Protein AF-A0A286YCM4-F1 (afdb_monomer_lite)

InterPro domains:
  IPR001680 WD40 repeat [SM00320] (33-72)
  IPR001680 WD40 repeat [SM00320] (88-125)
  IPR001680 WD40 repeat [SM00320] (142-181)
  IPR015943 WD40/YVTN repeat-like-containin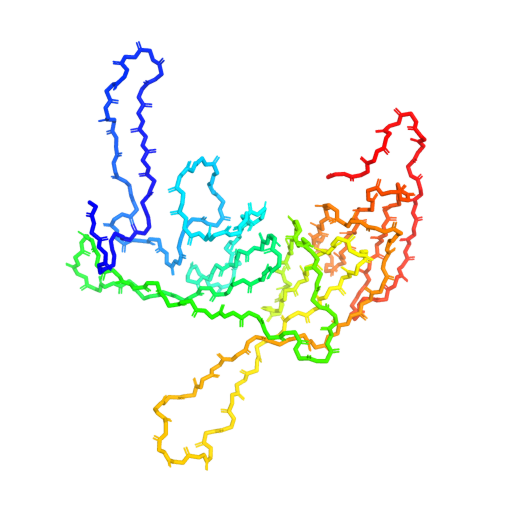g domain superfamily [G3DSA:2.130.10.10] (1-42)
  IPR015943 WD40/YVTN repeat-like-containing domain superfamily [G3DSA:2.130.10.10] (43-200)
  IPR036322 WD40-repeat-containing domain superfamily [SSF50978] (9-180)
  IPR050630 WD repeat Echinoderm Microtubule-associated Protein-like [PTHR13720] (6-197)
  IPR055439 EML-like, first beta-propeller domain [PF23409] (42-200)

Radius of gyration: 19.02 Å; chains: 1; bounding box: 51×30×56 Å

Structure (mmCIF, N/CA/C/O backbone):
data_AF-A0A286YCM4-F1
#
_entry.id   AF-A0A286YCM4-F1
#
loop_
_atom_site.group_PDB
_atom_site.id
_atom_site.type_symbol
_atom_site.label_atom_id
_atom_site.label_alt_id
_atom_site.label_comp_id
_atom_site.label_asym_id
_atom_site.label_entity_id
_atom_site.label_seq_id
_atom_site.pdbx_PDB_ins_code
_atom_site.Cartn_x
_atom_site.Cartn_y
_atom_site.Cartn_z
_atom_site.occupancy
_atom_site.B_iso_or_equiv
_atom_site.auth_seq_id
_atom_site.auth_comp_id
_atom_site.auth_asym_id
_atom_site.auth_atom_id
_atom_site.pdbx_PDB_model_num
ATOM 1 N N . LYS A 1 1 ? 24.775 2.750 -16.026 1.00 36.88 1 LYS A N 1
ATOM 2 C CA . LYS A 1 1 ? 23.395 3.300 -16.183 1.00 36.88 1 LYS A CA 1
ATOM 3 C C . LYS A 1 1 ? 22.840 3.176 -17.611 1.00 36.88 1 LYS A C 1
ATOM 5 O O . LYS A 1 1 ? 23.069 4.066 -18.414 1.00 36.88 1 LYS A O 1
ATOM 10 N N . ASP A 1 2 ? 22.093 2.102 -17.893 1.00 50.09 2 ASP A N 1
ATOM 11 C CA . ASP A 1 2 ? 21.376 1.824 -19.153 1.00 50.09 2 ASP A CA 1
ATOM 12 C C . ASP A 1 2 ? 19.886 1.419 -18.953 1.00 50.09 2 ASP A C 1
ATOM 14 O O . ASP A 1 2 ? 19.472 1.023 -17.861 1.00 50.09 2 ASP A O 1
ATOM 18 N N . GLY A 1 3 ? 19.086 1.561 -20.018 1.00 42.75 3 GLY A N 1
ATOM 19 C CA . GLY A 1 3 ? 17.626 1.456 -20.096 1.00 42.75 3 GLY A CA 1
ATOM 20 C C . GLY A 1 3 ? 17.047 0.192 -20.758 1.00 42.75 3 GLY A C 1
ATOM 21 O O . GLY A 1 3 ? 15.825 0.083 -20.830 1.00 42.75 3 GLY A O 1
ATOM 22 N N . LYS A 1 4 ? 17.861 -0.792 -21.174 1.00 54.00 4 LYS A N 1
ATOM 23 C CA . LYS A 1 4 ? 17.412 -2.191 -21.361 1.00 54.00 4 LYS A CA 1
ATOM 24 C C . LYS A 1 4 ? 17.680 -3.000 -20.072 1.00 54.00 4 LYS A C 1
ATOM 26 O O . LYS A 1 4 ? 18.537 -3.878 -20.080 1.00 54.00 4 LYS A O 1
ATOM 31 N N . PRO A 1 5 ? 17.078 -2.619 -18.932 1.00 54.91 5 PRO A N 1
ATOM 32 C CA . PRO A 1 5 ? 17.802 -1.777 -17.991 1.00 54.91 5 PRO A CA 1
ATOM 33 C C . PRO A 1 5 ? 18.924 -2.447 -17.207 1.00 54.91 5 PRO A C 1
ATOM 35 O O . PRO A 1 5 ? 18.906 -3.658 -16.968 1.00 54.91 5 PRO A O 1
ATOM 38 N N . LEU A 1 6 ? 19.776 -1.567 -16.660 1.00 36.19 6 LEU A N 1
ATOM 39 C CA . LEU A 1 6 ? 20.228 -1.598 -15.267 1.00 36.19 6 LEU A CA 1
ATOM 40 C C . LEU A 1 6 ? 19.344 -2.530 -14.450 1.00 36.19 6 LEU A C 1
ATOM 42 O O . LEU A 1 6 ? 18.231 -2.128 -14.097 1.00 36.19 6 LEU A O 1
ATOM 46 N N . GLN A 1 7 ? 19.794 -3.751 -14.158 1.00 52.19 7 GLN A N 1
ATOM 47 C CA . GLN A 1 7 ? 19.044 -4.542 -13.194 1.00 52.19 7 GLN A CA 1
ATOM 48 C C . GLN A 1 7 ? 19.023 -3.733 -11.902 1.00 52.19 7 GLN A C 1
ATOM 50 O O . GLN A 1 7 ? 20.111 -3.312 -11.513 1.00 52.19 7 GLN A O 1
ATOM 55 N N . PRO A 1 8 ? 17.831 -3.353 -11.384 1.00 43.69 8 PRO A N 1
ATOM 56 C CA . PRO A 1 8 ? 17.642 -2.141 -10.608 1.00 43.69 8 PRO A CA 1
ATOM 57 C C . PRO A 1 8 ? 18.777 -1.895 -9.635 1.00 43.69 8 PRO A C 1
ATOM 59 O O . PRO A 1 8 ? 19.203 -2.798 -8.932 1.00 43.69 8 PRO A O 1
ATOM 62 N N . VAL A 1 9 ? 19.337 -0.693 -9.663 1.00 51.62 9 VAL A N 1
ATOM 63 C CA . VAL A 1 9 ? 20.642 -0.475 -9.046 1.00 51.62 9 VAL A CA 1
ATOM 64 C C . VAL A 1 9 ? 20.531 0.356 -7.782 1.00 51.62 9 VAL A C 1
ATOM 66 O O . VAL A 1 9 ? 19.923 1.426 -7.784 1.00 51.62 9 VAL A O 1
ATOM 69 N N . VAL A 1 10 ? 21.153 -0.115 -6.700 1.00 51.00 10 VAL A N 1
ATOM 70 C CA . VAL A 1 10 ? 21.455 0.759 -5.559 1.00 51.00 10 VAL A CA 1
ATOM 71 C C . VAL A 1 10 ? 22.749 1.498 -5.873 1.00 51.00 10 VAL A C 1
ATOM 73 O O . VAL A 1 10 ? 23.684 0.923 -6.431 1.00 51.00 10 VAL A O 1
ATOM 76 N N . HIS A 1 11 ? 22.812 2.772 -5.512 1.00 54.31 11 HIS A N 1
ATOM 77 C CA . HIS A 1 11 ? 24.037 3.559 -5.561 1.00 54.31 11 HIS A CA 1
ATOM 78 C C . HIS A 1 11 ? 24.401 4.012 -4.158 1.00 54.31 11 HIS A C 1
ATOM 80 O O . HIS A 1 11 ? 23.515 4.379 -3.390 1.00 54.31 11 HIS A O 1
ATOM 86 N N . ILE A 1 12 ? 25.694 3.977 -3.844 1.00 50.47 12 ILE A N 1
ATOM 87 C CA . ILE A 1 12 ? 26.237 4.354 -2.536 1.00 50.47 12 ILE A CA 1
ATOM 88 C C . ILE A 1 12 ? 27.403 5.324 -2.762 1.00 50.47 12 ILE A C 1
ATOM 90 O O . ILE A 1 12 ? 28.108 5.238 -3.774 1.00 50.47 12 ILE A O 1
ATOM 94 N N . TRP A 1 13 ? 27.577 6.267 -1.842 1.00 41.69 13 TRP A N 1
ATOM 95 C CA . TRP A 1 13 ? 28.608 7.304 -1.832 1.00 41.69 13 TRP A CA 1
ATOM 96 C C . TRP A 1 13 ? 28.958 7.664 -0.381 1.00 41.69 13 TRP A C 1
ATOM 98 O O . TRP A 1 13 ? 28.151 7.433 0.519 1.00 41.69 13 TRP A O 1
ATOM 108 N N . ASP A 1 14 ? 30.167 8.173 -0.157 1.00 51.81 14 ASP A N 1
ATOM 109 C CA . ASP A 1 14 ? 30.725 8.393 1.183 1.00 51.81 14 ASP A CA 1
ATOM 110 C C . ASP A 1 14 ? 30.275 9.729 1.805 1.00 51.81 14 ASP A C 1
ATOM 112 O O . ASP A 1 14 ? 30.232 10.754 1.116 1.00 51.81 14 ASP A O 1
ATOM 116 N N . SER A 1 15 ? 29.943 9.725 3.101 1.00 47.41 15 SER A N 1
ATOM 117 C CA . SER A 1 15 ? 29.385 10.892 3.802 1.00 47.41 15 SER A CA 1
ATOM 118 C C . SER A 1 15 ? 30.413 11.898 4.329 1.00 47.41 15 SER A C 1
ATOM 120 O O . SER A 1 15 ? 30.012 13.013 4.653 1.00 47.41 15 SER A O 1
ATOM 122 N N . GLU A 1 16 ? 31.702 11.551 4.402 1.00 52.56 16 GLU A N 1
ATOM 123 C CA . GLU A 1 16 ? 32.776 12.479 4.800 1.00 52.56 16 GLU A CA 1
ATOM 124 C C . GLU A 1 16 ? 33.604 12.984 3.594 1.00 52.56 16 GLU A C 1
ATOM 126 O O . GLU A 1 16 ? 34.298 13.992 3.720 1.00 52.56 16 GLU A O 1
ATOM 131 N N . THR A 1 17 ? 33.520 12.346 2.411 1.00 75.69 17 THR A N 1
ATOM 132 C CA . THR A 1 17 ? 34.468 12.579 1.289 1.00 75.69 17 THR A CA 1
ATOM 133 C C . THR A 1 17 ? 33.883 12.818 -0.121 1.00 75.69 17 THR A C 1
ATOM 135 O O . THR A 1 17 ? 34.648 13.127 -1.035 1.00 75.69 17 THR A O 1
ATOM 138 N N . LEU A 1 18 ? 32.562 12.718 -0.343 1.00 51.38 18 LEU A N 1
ATOM 139 C CA . LEU A 1 18 ? 31.858 12.959 -1.634 1.00 51.38 18 LEU A CA 1
ATOM 140 C C . LEU A 1 18 ? 32.181 12.033 -2.834 1.00 51.38 18 LEU A C 1
ATOM 142 O O . LEU A 1 18 ? 31.645 12.243 -3.927 1.00 51.38 18 LEU A O 1
ATOM 146 N N . LEU A 1 19 ? 33.001 10.992 -2.686 1.00 73.06 19 LEU A N 1
ATOM 147 C CA . LEU A 1 19 ? 33.320 10.097 -3.808 1.00 73.06 19 LEU A CA 1
ATOM 148 C C . LEU A 1 19 ? 32.212 9.057 -4.077 1.00 73.06 19 LEU A C 1
ATOM 150 O O . LEU A 1 19 ? 31.584 8.513 -3.164 1.00 73.06 19 LEU A O 1
ATOM 154 N N . LYS A 1 20 ? 31.979 8.749 -5.365 1.00 49.84 20 LYS A N 1
ATOM 155 C CA . LYS A 1 20 ? 31.027 7.710 -5.804 1.00 49.84 20 LYS A CA 1
ATOM 156 C C . LYS A 1 20 ? 31.566 6.325 -5.429 1.00 49.84 20 LYS A C 1
ATOM 158 O O . LYS A 1 20 ? 32.401 5.790 -6.154 1.00 49.84 20 LYS A O 1
ATOM 163 N N . LEU A 1 21 ? 31.043 5.731 -4.356 1.00 42.47 21 LEU A N 1
ATOM 164 C CA . LEU A 1 21 ? 31.480 4.418 -3.872 1.00 42.47 21 LEU A CA 1
ATOM 165 C C . LEU A 1 21 ? 30.975 3.257 -4.749 1.00 42.47 21 LEU A C 1
ATOM 167 O O . LEU A 1 21 ? 31.751 2.343 -5.017 1.00 42.47 21 LEU A O 1
ATOM 171 N N . GLN A 1 22 ? 29.705 3.247 -5.200 1.00 45.41 22 GLN A N 1
ATOM 172 C CA . GLN A 1 22 ? 29.147 2.032 -5.832 1.00 45.41 22 GLN A CA 1
ATOM 173 C C . GLN A 1 22 ? 27.968 2.191 -6.826 1.00 45.41 22 GLN A C 1
ATOM 175 O O . GLN A 1 22 ? 27.188 3.147 -6.797 1.00 45.41 22 GLN A O 1
ATOM 180 N N . GLU A 1 23 ? 27.834 1.188 -7.704 1.00 47.03 23 GLU A N 1
ATOM 181 C CA . GLU A 1 23 ? 26.667 0.815 -8.531 1.00 47.03 23 GLU A CA 1
ATOM 182 C C . GLU A 1 23 ? 26.424 -0.689 -8.261 1.00 47.03 23 GLU A C 1
ATOM 184 O O . GLU A 1 23 ? 27.343 -1.493 -8.396 1.00 47.03 23 GLU A O 1
ATOM 189 N N . ILE A 1 24 ? 25.238 -1.054 -7.765 1.00 52.88 24 ILE A N 1
ATOM 190 C CA . ILE A 1 24 ? 24.882 -2.380 -7.196 1.00 52.88 24 ILE A CA 1
ATOM 191 C C . ILE A 1 24 ? 23.731 -2.971 -8.015 1.00 52.88 24 ILE A C 1
ATOM 193 O O . ILE A 1 24 ? 23.113 -2.234 -8.756 1.00 52.88 24 ILE A O 1
ATOM 197 N N . GLY A 1 25 ? 23.374 -4.252 -7.897 1.00 57.59 25 GLY A N 1
ATOM 198 C CA . GLY A 1 25 ? 22.074 -4.758 -8.384 1.00 57.59 25 GLY A CA 1
ATOM 199 C C . GLY A 1 25 ? 22.000 -5.050 -9.884 1.00 57.59 25 GLY A C 1
ATOM 200 O O . GLY A 1 25 ? 21.084 -5.766 -10.294 1.00 57.59 25 GLY A O 1
ATOM 201 N N . LEU A 1 26 ? 23.023 -4.614 -10.638 1.00 47.31 26 LEU A N 1
ATOM 202 C CA . LEU A 1 26 ? 23.344 -4.850 -12.055 1.00 47.31 26 LEU A CA 1
ATOM 203 C C . LEU A 1 26 ? 23.557 -6.346 -12.397 1.00 47.31 26 LEU A C 1
ATOM 205 O O . LEU A 1 26 ? 24.587 -6.763 -12.901 1.00 47.31 26 LEU A O 1
ATOM 209 N N . GLY A 1 27 ? 22.566 -7.164 -12.084 1.00 53.72 27 GLY A N 1
ATOM 210 C CA . GLY A 1 27 ? 22.362 -8.554 -12.487 1.00 53.72 27 GLY A CA 1
ATOM 211 C C . GLY A 1 27 ? 20.919 -8.993 -12.202 1.00 53.72 27 GLY A C 1
ATOM 212 O O . GLY A 1 27 ? 20.332 -9.776 -12.945 1.00 53.72 27 GLY A O 1
ATOM 213 N N . ALA A 1 28 ? 20.331 -8.422 -11.147 1.00 49.22 28 ALA A N 1
ATOM 214 C CA . ALA A 1 28 ? 19.798 -9.2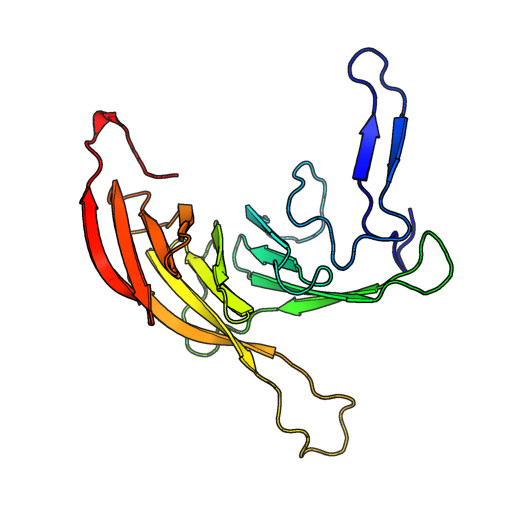44 -10.077 1.00 49.22 28 ALA A CA 1
ATOM 215 C C . ALA A 1 28 ? 18.485 -8.754 -9.455 1.00 49.22 28 ALA A C 1
ATOM 217 O O . ALA A 1 28 ? 17.802 -9.557 -8.834 1.00 49.22 28 ALA A O 1
ATOM 218 N N . PHE A 1 29 ? 18.122 -7.471 -9.547 1.00 50.66 29 PHE A N 1
ATOM 219 C CA . PHE A 1 29 ? 16.885 -7.019 -8.902 1.00 50.66 29 PHE A CA 1
ATOM 220 C C . PHE A 1 29 ? 15.697 -7.165 -9.819 1.00 50.66 29 PHE A C 1
ATOM 222 O O . PHE A 1 29 ? 15.619 -6.563 -10.884 1.00 50.66 29 PHE A O 1
ATOM 229 N N . GLU A 1 30 ? 14.749 -7.981 -9.389 1.00 49.25 30 GLU A N 1
ATOM 230 C CA . GLU A 1 30 ? 13.853 -8.591 -10.348 1.00 49.25 30 GLU A CA 1
ATOM 231 C C . GLU A 1 30 ? 12.569 -7.810 -10.625 1.00 49.25 30 GLU A C 1
ATOM 233 O O . GLU A 1 30 ? 11.703 -8.369 -11.274 1.00 49.25 30 GLU A O 1
ATOM 238 N N . ARG A 1 31 ? 12.432 -6.552 -10.161 1.00 44.06 31 ARG A N 1
ATOM 239 C CA . ARG A 1 31 ? 11.359 -5.573 -10.521 1.00 44.06 31 ARG A CA 1
ATOM 240 C C . ARG A 1 31 ? 11.561 -4.141 -9.980 1.00 44.06 31 ARG A C 1
ATOM 242 O O . ARG A 1 31 ? 10.686 -3.296 -10.150 1.00 44.06 31 ARG A O 1
ATOM 249 N N . GLY A 1 32 ? 12.701 -3.855 -9.351 1.00 39.84 32 GLY A N 1
ATOM 250 C CA . GLY A 1 32 ? 13.044 -2.619 -8.621 1.00 39.84 32 GLY A CA 1
ATOM 251 C C . GLY A 1 32 ? 13.715 -2.990 -7.291 1.00 39.84 32 GLY A C 1
ATOM 252 O O . GLY A 1 32 ? 14.065 -4.153 -7.116 1.00 39.84 32 GLY A O 1
ATOM 253 N N . VAL A 1 33 ? 13.847 -2.061 -6.336 1.00 43.41 33 VAL A N 1
ATOM 254 C CA . VAL A 1 33 ? 14.046 -2.433 -4.920 1.00 43.41 33 VAL A CA 1
ATOM 255 C C . VAL A 1 33 ? 12.784 -2.085 -4.156 1.00 43.41 33 VAL A C 1
ATOM 257 O O . VAL A 1 33 ? 12.389 -0.923 -4.112 1.00 43.41 33 VAL A O 1
ATOM 260 N N . GLY A 1 34 ? 12.156 -3.103 -3.570 1.00 41.53 34 GLY A N 1
ATOM 261 C CA . GLY A 1 34 ? 10.876 -3.015 -2.875 1.00 41.53 34 GLY A CA 1
ATOM 262 C C . GLY A 1 34 ? 10.841 -2.017 -1.724 1.00 41.53 34 GLY A C 1
ATOM 263 O O . GLY A 1 34 ? 9.763 -1.579 -1.376 1.00 41.53 34 GLY A O 1
ATOM 264 N N . ALA A 1 35 ? 11.974 -1.599 -1.167 1.00 38.66 35 ALA A N 1
ATOM 265 C CA . ALA A 1 35 ? 12.049 -0.347 -0.424 1.00 38.66 35 ALA A CA 1
ATOM 266 C C . ALA A 1 35 ? 13.462 0.239 -0.504 1.00 38.66 35 ALA A C 1
ATOM 268 O O . ALA A 1 35 ? 14.396 -0.294 0.085 1.00 38.66 35 ALA A O 1
ATOM 269 N N . LEU A 1 36 ? 13.590 1.355 -1.221 1.00 46.22 36 LEU A N 1
ATOM 270 C CA . LEU A 1 36 ? 14.650 2.359 -1.093 1.00 46.22 36 LEU A CA 1
ATOM 271 C C . LEU A 1 36 ? 14.011 3.715 -1.396 1.00 46.22 36 LEU A C 1
ATOM 273 O O . LEU A 1 36 ? 13.209 3.804 -2.326 1.00 46.22 36 LEU A O 1
ATOM 277 N N . ALA A 1 37 ? 14.359 4.766 -0.653 1.00 39.78 37 ALA A N 1
ATOM 278 C CA . ALA A 1 37 ? 13.722 6.071 -0.822 1.00 39.78 37 ALA A CA 1
ATOM 279 C C . ALA A 1 37 ? 14.700 7.249 -0.684 1.00 39.78 37 ALA A C 1
ATOM 281 O O . ALA A 1 37 ? 14.820 7.826 0.387 1.00 39.78 37 ALA A O 1
ATOM 282 N N . PHE A 1 38 ? 15.318 7.636 -1.806 1.00 44.72 38 PHE A N 1
ATOM 283 C CA . PHE A 1 38 ? 15.850 8.978 -2.117 1.00 44.72 38 PHE A CA 1
ATOM 284 C C . PHE A 1 38 ? 15.714 9.165 -3.656 1.00 44.72 38 PHE A C 1
ATOM 286 O O . PHE A 1 38 ? 15.819 8.168 -4.372 1.00 44.72 38 PHE A O 1
ATOM 293 N N . SER A 1 39 ? 15.408 10.357 -4.208 1.00 40.59 39 SER A N 1
ATOM 294 C CA . SER A 1 39 ? 14.819 10.432 -5.577 1.00 40.59 39 SER A CA 1
ATOM 295 C C . SER A 1 39 ? 15.123 11.656 -6.459 1.00 40.59 39 SER A C 1
ATOM 297 O O . SER A 1 39 ? 15.214 12.768 -5.946 1.00 40.59 39 SER A O 1
ATOM 299 N N . ALA A 1 40 ? 15.035 11.465 -7.789 1.00 39.50 40 ALA A N 1
ATOM 300 C CA . ALA A 1 40 ? 14.559 12.473 -8.754 1.00 39.50 40 ALA A CA 1
ATOM 301 C C . ALA A 1 40 ? 13.892 11.830 -10.011 1.00 39.50 40 ALA A C 1
ATOM 303 O O . ALA A 1 40 ? 14.581 11.248 -10.841 1.00 39.50 40 ALA A O 1
ATOM 304 N N . ALA A 1 41 ? 12.560 11.979 -10.137 1.00 42.44 41 ALA A N 1
ATOM 305 C CA . ALA A 1 41 ? 11.668 11.710 -11.296 1.00 42.44 41 ALA A CA 1
ATOM 306 C C . ALA A 1 41 ? 11.540 10.277 -11.903 1.00 42.44 41 ALA A C 1
ATOM 308 O O . ALA A 1 41 ? 12.387 9.815 -12.661 1.00 42.44 41 ALA A O 1
ATOM 309 N N . SER A 1 42 ? 10.378 9.628 -11.697 1.00 50.19 42 SER A N 1
ATOM 310 C CA . SER A 1 42 ? 9.926 8.430 -12.457 1.00 50.19 42 SER A CA 1
ATOM 311 C C . SER A 1 42 ? 8.402 8.338 -12.695 1.00 50.19 42 SER A C 1
ATOM 313 O O . SER A 1 42 ? 7.944 7.584 -13.555 1.00 50.19 42 SER A O 1
ATOM 315 N N . THR A 1 43 ? 7.609 9.146 -11.990 1.00 52.91 43 THR A N 1
ATOM 316 C CA . THR A 1 43 ? 6.178 9.394 -12.216 1.00 52.91 43 THR A CA 1
ATOM 317 C C . THR A 1 43 ? 5.913 10.893 -12.043 1.00 52.91 43 THR A C 1
ATOM 319 O O . THR A 1 43 ? 6.505 11.516 -11.166 1.00 52.91 43 THR A O 1
ATOM 322 N N . ASN A 1 44 ? 4.998 11.484 -12.826 1.00 61.94 44 ASN A N 1
ATOM 323 C CA . ASN A 1 44 ? 4.570 12.887 -12.623 1.00 61.94 44 ASN A CA 1
ATOM 324 C C . ASN A 1 44 ? 3.812 13.094 -11.291 1.00 61.94 44 ASN A C 1
ATOM 326 O O . ASN A 1 44 ? 3.584 14.222 -10.861 1.00 61.94 44 ASN A O 1
ATOM 330 N N . ASP A 1 45 ? 3.401 11.995 -10.658 1.00 75.12 45 ASP A N 1
ATOM 331 C CA . ASP A 1 45 ? 2.670 11.932 -9.401 1.00 75.12 45 ASP A CA 1
ATOM 332 C C . ASP A 1 45 ? 3.536 11.275 -8.316 1.00 75.12 45 ASP A C 1
ATOM 334 O O . ASP A 1 45 ? 4.226 10.293 -8.586 1.00 75.12 45 ASP A O 1
ATOM 338 N N . SER A 1 46 ? 3.486 11.789 -7.084 1.00 82.44 46 SER A N 1
ATOM 339 C CA . SER A 1 46 ? 4.290 11.303 -5.954 1.00 82.44 46 SER A CA 1
ATOM 340 C C . SER A 1 46 ? 4.064 9.815 -5.662 1.00 82.44 46 SER A C 1
ATOM 342 O O . SER A 1 46 ? 2.917 9.390 -5.507 1.00 82.44 46 SER A O 1
ATOM 344 N N . VAL A 1 47 ? 5.146 9.047 -5.523 1.00 85.94 47 VAL A N 1
ATOM 345 C CA . VAL A 1 47 ? 5.136 7.695 -4.934 1.00 85.94 47 VAL A CA 1
ATOM 346 C C . VAL A 1 47 ? 5.228 7.833 -3.412 1.00 85.94 47 VAL A C 1
ATOM 348 O O . VAL A 1 47 ? 5.975 8.680 -2.926 1.00 85.94 47 VAL A O 1
ATOM 351 N N . LEU A 1 48 ? 4.447 7.042 -2.676 1.00 88.94 48 LEU A N 1
ATOM 352 C CA . LEU A 1 48 ? 4.362 7.080 -1.209 1.00 88.94 48 LEU A CA 1
ATOM 353 C C . LEU A 1 48 ? 4.756 5.744 -0.568 1.00 88.94 48 LEU A C 1
ATOM 355 O O . LEU A 1 48 ? 5.397 5.747 0.476 1.00 88.94 48 LEU A O 1
ATOM 359 N N . ALA A 1 49 ? 4.444 4.624 -1.223 1.00 89.69 49 ALA A N 1
ATOM 360 C CA . ALA A 1 49 ? 4.911 3.303 -0.824 1.00 89.69 49 ALA A CA 1
ATOM 361 C C . ALA A 1 49 ? 5.420 2.502 -2.023 1.00 89.69 49 ALA A C 1
ATOM 363 O O . ALA A 1 49 ? 4.993 2.677 -3.169 1.00 89.69 49 ALA A O 1
ATOM 364 N N . VAL A 1 50 ? 6.328 1.583 -1.726 1.00 88.88 50 VAL A N 1
ATOM 365 C CA . VAL A 1 50 ? 6.888 0.584 -2.631 1.00 88.88 50 VAL A CA 1
ATOM 366 C C . VAL A 1 50 ? 7.052 -0.716 -1.832 1.00 88.88 50 VAL A C 1
ATOM 368 O O . VAL A 1 50 ? 7.092 -0.675 -0.602 1.00 88.88 50 VAL A O 1
ATOM 371 N N . GLY A 1 51 ? 7.066 -1.871 -2.501 1.00 86.25 51 GLY A N 1
ATOM 372 C CA . GLY A 1 51 ? 7.155 -3.173 -1.833 1.00 86.25 51 GLY A CA 1
ATOM 373 C C . GLY A 1 51 ? 7.444 -4.309 -2.807 1.00 86.25 51 GLY A C 1
ATOM 374 O O . GLY A 1 51 ? 6.911 -4.302 -3.917 1.00 86.25 51 GLY A O 1
ATOM 375 N N . PHE A 1 52 ? 8.255 -5.287 -2.386 1.00 85.06 52 PHE A N 1
ATOM 376 C CA . PHE A 1 52 ? 8.434 -6.562 -3.094 1.00 85.06 52 PHE A CA 1
ATOM 377 C C . PHE A 1 52 ? 7.354 -7.573 -2.679 1.00 85.06 52 PHE A C 1
ATOM 379 O O . PHE A 1 52 ? 7.054 -7.646 -1.487 1.00 85.06 52 PHE A O 1
ATOM 386 N N . SER A 1 53 ? 6.835 -8.414 -3.587 1.00 84.81 53 SER A N 1
ATOM 387 C CA . SER A 1 53 ? 6.041 -9.566 -3.121 1.00 84.81 53 SER A CA 1
ATOM 388 C C . SER A 1 53 ? 6.951 -10.566 -2.413 1.00 84.81 53 SER A C 1
ATOM 390 O O . SER A 1 53 ? 8.011 -10.899 -2.940 1.00 84.81 53 SER A O 1
ATOM 392 N N . PRO A 1 54 ? 6.520 -11.140 -1.280 1.00 81.62 54 PRO A N 1
ATOM 393 C CA . PRO A 1 54 ? 7.246 -12.229 -0.632 1.00 81.62 54 PRO A CA 1
ATOM 394 C C . PRO A 1 54 ? 7.210 -13.552 -1.423 1.00 81.62 54 PRO A C 1
ATOM 396 O O . PRO A 1 54 ? 7.873 -14.505 -1.026 1.00 81.62 54 PRO A O 1
ATOM 399 N N . ARG A 1 55 ? 6.418 -13.646 -2.504 1.00 79.81 55 ARG A N 1
ATOM 400 C CA . ARG A 1 55 ? 6.187 -14.880 -3.287 1.00 79.81 55 ARG A CA 1
ATOM 401 C C . ARG A 1 55 ? 6.943 -14.950 -4.616 1.00 79.81 55 ARG A C 1
ATOM 403 O O . ARG A 1 55 ? 7.036 -16.021 -5.202 1.00 79.81 55 ARG A O 1
ATOM 410 N N . ASP A 1 56 ? 7.404 -13.813 -5.116 1.00 77.19 56 ASP A N 1
ATOM 411 C CA . ASP A 1 56 ? 7.999 -13.648 -6.442 1.00 77.19 56 ASP A CA 1
ATOM 412 C C . ASP A 1 56 ? 8.941 -12.443 -6.286 1.00 77.19 56 ASP A C 1
ATOM 414 O O . ASP A 1 56 ? 8.473 -11.338 -6.009 1.00 77.19 56 ASP A O 1
ATOM 418 N N . SER A 1 57 ? 10.261 -12.667 -6.324 1.00 75.75 57 SER A N 1
ATOM 419 C CA . SER A 1 57 ? 11.301 -11.623 -6.193 1.00 75.75 57 SER A CA 1
ATOM 420 C C . SER A 1 57 ? 11.252 -10.663 -7.371 1.00 75.75 57 SER A C 1
ATOM 422 O O . SER A 1 57 ? 11.380 -9.441 -7.221 1.00 75.75 57 SER A O 1
ATOM 424 N N . SER A 1 58 ? 10.892 -11.210 -8.528 1.00 73.06 58 SER A N 1
ATOM 425 C CA . SER A 1 58 ? 10.099 -10.477 -9.484 1.00 73.06 58 SER A CA 1
ATOM 426 C C . SER A 1 58 ? 8.701 -10.250 -8.881 1.00 73.06 58 SER A C 1
ATOM 428 O O . SER A 1 58 ? 7.717 -10.799 -9.303 1.00 73.06 58 SER A O 1
ATOM 430 N N . CYS A 1 59 ? 8.489 -9.340 -7.939 1.00 82.75 59 CYS A N 1
ATOM 431 C CA . CYS A 1 59 ? 7.187 -8.653 -7.863 1.00 82.75 59 CYS A CA 1
ATOM 432 C C . CYS A 1 59 ? 7.387 -7.325 -7.187 1.00 82.75 59 CYS A C 1
ATOM 434 O O . CYS A 1 59 ? 7.881 -7.325 -6.073 1.00 82.75 59 CYS A O 1
ATOM 436 N N . ILE A 1 60 ? 7.008 -6.212 -7.817 1.00 85.81 60 ILE A N 1
ATOM 437 C CA . ILE A 1 60 ? 6.962 -4.929 -7.120 1.00 85.81 60 ILE A CA 1
ATOM 438 C C . ILE A 1 60 ? 5.642 -4.249 -7.362 1.00 85.81 60 ILE A C 1
ATOM 440 O O . ILE A 1 60 ? 5.119 -4.226 -8.480 1.00 85.81 60 ILE A O 1
ATOM 444 N N . VAL A 1 61 ? 5.161 -3.640 -6.289 1.00 90.75 61 VAL A N 1
ATOM 445 C CA . VAL A 1 61 ? 4.081 -2.675 -6.319 1.00 90.75 61 VAL A CA 1
ATOM 446 C C . VAL A 1 61 ? 4.581 -1.329 -5.825 1.00 90.75 61 VAL A C 1
ATOM 448 O O . VAL A 1 61 ? 5.451 -1.248 -4.962 1.00 90.75 61 VAL A O 1
ATOM 451 N N . THR A 1 62 ? 4.053 -0.267 -6.423 1.00 90.88 62 THR A N 1
ATOM 452 C CA . THR A 1 62 ? 4.229 1.116 -5.969 1.00 90.88 62 THR A CA 1
ATOM 453 C C . THR A 1 62 ? 2.860 1.769 -5.873 1.00 90.88 62 THR A C 1
ATOM 455 O O . THR A 1 62 ? 2.083 1.676 -6.832 1.00 90.88 62 THR A O 1
ATOM 458 N N . SER A 1 63 ? 2.582 2.467 -4.780 1.00 95.31 63 SER A N 1
ATOM 459 C CA . SER A 1 63 ? 1.366 3.261 -4.615 1.00 95.31 63 SER A CA 1
ATOM 460 C C . SER A 1 63 ? 1.698 4.705 -4.256 1.00 95.31 63 SER A C 1
ATOM 462 O O . SER A 1 63 ? 2.783 5.017 -3.758 1.00 95.31 63 SER A O 1
ATOM 464 N N . GLY A 1 64 ? 0.768 5.614 -4.530 1.00 92.44 64 GLY A N 1
ATOM 465 C CA . GLY A 1 64 ? 0.962 7.021 -4.217 1.00 92.44 64 GLY A CA 1
ATOM 466 C C . GLY A 1 64 ? -0.191 7.894 -4.676 1.00 92.44 64 GLY A C 1
ATOM 467 O O . GLY A 1 64 ? -1.353 7.486 -4.637 1.00 92.44 64 GLY A O 1
ATOM 468 N N . LYS A 1 65 ? 0.115 9.118 -5.111 1.00 91.44 65 LYS A N 1
ATOM 469 C CA . LYS A 1 65 ? -0.879 10.051 -5.649 1.00 91.44 65 LYS A CA 1
ATOM 470 C C . LYS A 1 65 ? -1.558 9.422 -6.869 1.00 91.44 65 LYS A C 1
ATOM 472 O O . LYS A 1 65 ? -0.908 9.144 -7.875 1.00 91.44 65 LYS A O 1
ATOM 477 N N . SER A 1 66 ? -2.864 9.188 -6.762 1.00 88.31 66 SER A N 1
ATOM 478 C CA . SER A 1 66 ? -3.717 8.672 -7.835 1.00 88.31 66 SER A CA 1
ATOM 479 C C . SER A 1 66 ? -3.221 7.389 -8.537 1.00 88.31 66 SER A C 1
ATOM 481 O O . SER A 1 66 ? -3.522 7.207 -9.722 1.00 88.31 66 SER A O 1
ATOM 483 N N . HIS A 1 67 ? -2.476 6.487 -7.883 1.00 90.00 67 HIS A N 1
ATOM 484 C CA . HIS A 1 67 ? -2.033 5.250 -8.542 1.00 90.00 67 HIS A CA 1
ATOM 485 C C . HIS A 1 67 ? -1.724 4.071 -7.612 1.00 90.00 67 HIS A C 1
ATOM 487 O O . HIS A 1 67 ? -1.243 4.237 -6.493 1.00 90.00 67 HIS A O 1
ATOM 493 N N . VAL A 1 68 ? -1.913 2.876 -8.181 1.00 95.12 68 VAL A N 1
ATOM 494 C CA . VAL A 1 68 ? -1.220 1.631 -7.830 1.00 95.12 68 VAL A CA 1
ATOM 495 C C . VAL A 1 68 ? -0.629 1.097 -9.136 1.00 95.12 68 VAL A C 1
ATOM 497 O O . VAL A 1 68 ? -1.345 0.973 -10.137 1.00 95.12 68 VAL A O 1
ATOM 500 N N . HIS A 1 69 ? 0.671 0.822 -9.161 1.00 91.00 69 HIS A N 1
ATOM 501 C CA . HIS A 1 69 ? 1.341 0.183 -10.292 1.00 91.00 69 HIS A CA 1
ATOM 502 C C . HIS A 1 69 ? 1.923 -1.156 -9.862 1.00 91.00 69 HIS A C 1
ATOM 504 O O . HIS A 1 69 ? 2.513 -1.263 -8.791 1.00 91.00 69 HIS A O 1
ATOM 510 N N . PHE A 1 70 ? 1.789 -2.137 -10.743 1.00 89.94 70 PHE A N 1
ATOM 511 C CA . PHE A 1 70 ? 2.298 -3.489 -10.613 1.00 89.94 70 PHE A CA 1
ATOM 512 C C . PHE A 1 70 ? 3.360 -3.650 -11.687 1.00 89.94 70 PHE A C 1
ATOM 514 O O . PHE A 1 70 ? 3.076 -3.571 -12.884 1.00 89.94 70 PHE A O 1
ATOM 521 N N . TRP A 1 71 ? 4.601 -3.809 -11.273 1.00 85.44 71 TRP A N 1
ATOM 522 C CA . TRP A 1 71 ? 5.725 -3.944 -12.183 1.00 85.44 71 TRP A CA 1
ATOM 523 C C . TRP A 1 71 ? 5.901 -5.434 -12.501 1.00 85.44 71 TRP A C 1
ATOM 525 O O . TRP A 1 71 ? 5.562 -6.278 -11.673 1.00 85.44 71 TRP A O 1
ATOM 535 N N . ASN A 1 72 ? 6.384 -5.775 -13.695 1.00 78.75 72 ASN A N 1
ATOM 536 C CA . ASN A 1 72 ? 6.989 -7.067 -14.006 1.00 78.75 72 ASN A CA 1
ATOM 537 C C . ASN A 1 72 ? 8.441 -6.890 -14.441 1.00 78.75 72 ASN A C 1
ATOM 539 O O . ASN A 1 72 ? 8.787 -5.836 -14.967 1.00 78.75 72 ASN A O 1
ATOM 543 N N . TRP A 1 73 ? 9.278 -7.900 -14.226 1.00 74.25 73 TRP A N 1
ATOM 544 C CA . TRP A 1 73 ? 10.613 -7.930 -14.773 1.00 74.25 73 TRP A CA 1
ATOM 545 C C . TRP A 1 73 ? 11.163 -9.323 -14.964 1.00 74.25 73 TRP A C 1
ATOM 547 O O . TRP A 1 73 ? 10.897 -10.259 -14.221 1.00 74.25 73 TRP A O 1
ATOM 557 N N . SER A 1 74 ? 11.980 -9.393 -16.002 1.00 69.50 74 SER A N 1
ATOM 558 C CA . SER A 1 74 ? 12.772 -10.533 -16.419 1.00 69.50 74 SER A CA 1
ATOM 559 C C . SER A 1 74 ? 14.243 -10.135 -16.366 1.00 69.50 74 SER A C 1
ATOM 561 O O . SER A 1 74 ? 14.637 -9.180 -17.044 1.00 69.50 74 SER A O 1
ATOM 563 N N . GLY A 1 75 ? 15.063 -10.853 -15.597 1.00 62.72 75 GLY A N 1
ATOM 564 C CA . GLY A 1 75 ? 16.516 -10.719 -15.687 1.00 62.72 75 GLY A CA 1
ATOM 565 C C . GLY A 1 75 ? 17.006 -11.218 -17.048 1.00 62.72 75 GLY A C 1
ATOM 566 O O . GLY A 1 75 ? 16.602 -12.288 -17.499 1.00 62.72 75 GLY A O 1
ATOM 567 N N . GLY A 1 76 ? 17.864 -10.452 -17.724 1.00 53.66 76 GLY A N 1
ATOM 568 C CA . GLY A 1 76 ? 18.537 -10.938 -18.926 1.00 53.66 76 GLY A CA 1
ATOM 569 C C . GLY A 1 76 ? 19.613 -11.946 -18.549 1.00 53.66 76 GLY A C 1
ATOM 570 O O . GLY A 1 76 ? 20.594 -11.582 -17.902 1.00 53.66 76 GLY A O 1
ATOM 571 N N . THR A 1 77 ? 19.446 -13.199 -18.963 1.00 46.53 77 THR A N 1
ATOM 572 C CA . THR A 1 77 ? 20.431 -14.262 -18.736 1.00 46.53 77 THR A CA 1
ATOM 573 C C . THR A 1 77 ? 21.786 -13.890 -19.341 1.00 46.53 77 THR A C 1
ATOM 575 O O . THR A 1 77 ? 21.888 -13.700 -20.552 1.00 46.53 77 THR A O 1
ATOM 578 N N . GLY A 1 78 ? 22.829 -13.835 -18.508 1.00 48.25 78 GLY A N 1
ATOM 579 C CA . GLY A 1 78 ? 24.225 -13.820 -18.958 1.00 48.25 78 GLY A CA 1
ATOM 580 C C . GLY A 1 78 ? 24.925 -12.462 -19.068 1.00 48.25 78 GLY A C 1
ATOM 581 O O . GLY A 1 78 ? 26.086 -12.454 -19.462 1.00 48.25 78 GLY A O 1
ATOM 582 N N . ALA A 1 79 ? 24.296 -11.334 -18.710 1.00 39.00 79 ALA A N 1
ATOM 583 C CA . ALA A 1 79 ? 24.998 -10.045 -18.696 1.00 39.00 79 ALA A CA 1
ATOM 584 C C . ALA A 1 79 ? 24.561 -9.104 -17.546 1.00 39.00 79 ALA A C 1
ATOM 586 O O . ALA A 1 79 ? 23.359 -8.935 -17.299 1.00 39.00 79 ALA A O 1
ATOM 587 N N . PRO A 1 80 ? 25.518 -8.473 -16.836 1.00 47.88 80 PRO A N 1
ATOM 588 C CA . PRO A 1 80 ? 25.238 -7.409 -15.884 1.00 47.88 80 PRO A CA 1
ATOM 589 C C . PRO A 1 80 ? 24.919 -6.100 -16.633 1.00 47.88 80 PRO A C 1
ATOM 591 O O . PRO A 1 80 ? 25.802 -5.400 -17.121 1.00 47.88 80 PRO A O 1
ATOM 594 N N . GLY A 1 81 ? 23.630 -5.772 -16.697 1.00 50.97 81 GLY A N 1
ATOM 595 C CA . GLY A 1 81 ? 23.054 -4.510 -17.171 1.00 50.97 81 GLY A CA 1
ATOM 596 C C . GLY A 1 81 ? 21.745 -4.644 -17.960 1.00 50.97 81 GLY A C 1
ATOM 597 O O . GLY A 1 81 ? 21.465 -3.765 -18.769 1.00 50.97 81 GLY A O 1
ATOM 598 N N . ASN A 1 82 ? 21.010 -5.766 -17.845 1.00 50.34 82 ASN A N 1
ATOM 599 C CA . ASN A 1 82 ? 20.287 -6.310 -19.004 1.00 50.34 82 ASN A CA 1
ATOM 600 C C . ASN A 1 82 ? 18.866 -6.913 -18.828 1.00 50.34 82 ASN A C 1
ATOM 602 O O . ASN A 1 82 ? 18.518 -7.791 -19.623 1.00 50.34 82 ASN A O 1
ATOM 606 N N . GLY A 1 83 ? 18.025 -6.500 -17.871 1.00 59.59 83 GLY A N 1
ATOM 607 C CA . GLY A 1 83 ? 16.636 -7.024 -17.779 1.00 59.59 83 GLY A CA 1
ATOM 608 C C . GLY A 1 83 ? 15.550 -6.181 -18.469 1.00 59.59 83 GLY A C 1
ATOM 609 O O . GLY A 1 83 ? 15.811 -5.579 -19.508 1.00 59.59 83 GLY A O 1
ATOM 610 N N . LEU A 1 84 ? 14.316 -6.146 -17.936 1.00 67.00 84 LEU A N 1
ATOM 611 C CA . LEU A 1 84 ? 13.219 -5.302 -18.461 1.00 67.00 84 LEU A CA 1
ATOM 612 C C . LEU A 1 84 ? 12.139 -4.988 -17.413 1.00 67.00 84 LEU A C 1
ATOM 614 O O . LEU A 1 84 ? 11.498 -5.914 -16.944 1.00 67.00 84 LEU A O 1
ATOM 618 N N . LEU A 1 85 ? 11.839 -3.709 -17.132 1.00 71.06 85 LEU A N 1
ATOM 619 C CA . LEU A 1 85 ? 10.657 -3.305 -16.343 1.00 71.06 85 LEU A CA 1
ATOM 620 C C . LEU A 1 85 ? 9.401 -3.151 -17.219 1.00 71.06 85 LEU A C 1
ATOM 622 O O . LEU A 1 85 ? 9.282 -2.198 -17.987 1.00 71.06 85 LEU A O 1
ATOM 626 N N . ALA A 1 86 ? 8.415 -4.026 -17.039 1.00 76.69 86 ALA A N 1
ATOM 627 C CA . ALA A 1 86 ? 7.094 -3.938 -17.659 1.00 76.69 86 ALA A CA 1
ATOM 628 C C . ALA A 1 86 ? 6.039 -3.446 -16.650 1.00 76.69 86 ALA A C 1
ATOM 630 O O . ALA A 1 86 ? 5.609 -4.187 -15.772 1.00 76.69 86 ALA A O 1
ATOM 631 N N . ARG A 1 87 ? 5.581 -2.195 -16.768 1.00 84.38 87 ARG A N 1
ATOM 632 C CA . ARG A 1 87 ? 4.560 -1.621 -15.869 1.00 84.38 87 ARG A CA 1
ATOM 633 C C . ARG A 1 87 ? 3.135 -2.018 -16.271 1.00 84.38 87 ARG A C 1
ATOM 635 O O . ARG A 1 87 ? 2.735 -1.815 -17.417 1.00 84.38 87 ARG A O 1
ATOM 642 N N . LYS A 1 88 ? 2.324 -2.430 -15.298 1.00 87.25 88 LYS A N 1
ATOM 643 C CA . LYS A 1 88 ? 0.858 -2.527 -15.371 1.00 87.25 88 LYS A CA 1
ATOM 644 C C . LYS A 1 88 ? 0.234 -1.551 -14.369 1.00 87.25 88 LYS A C 1
ATOM 646 O O . LYS A 1 88 ? 0.725 -1.401 -13.255 1.00 87.25 88 LYS A O 1
ATOM 651 N N . GLN A 1 89 ? -0.835 -0.862 -14.756 1.00 90.62 89 GLN A N 1
ATOM 652 C CA . GLN A 1 89 ? -1.575 0.031 -13.858 1.00 90.62 89 GLN A CA 1
ATOM 653 C C . GLN A 1 89 ? -2.782 -0.707 -13.275 1.00 90.62 89 GLN A C 1
ATOM 655 O O . GLN A 1 89 ? -3.474 -1.410 -14.011 1.00 90.62 89 GLN A O 1
ATOM 660 N N . GLY A 1 90 ? -3.043 -0.525 -11.978 1.00 94.56 90 GLY A N 1
ATOM 661 C CA . GLY A 1 90 ? -4.272 -1.000 -11.347 1.00 94.56 90 GLY A CA 1
ATOM 662 C C . GLY A 1 90 ? -5.508 -0.357 -11.980 1.00 94.56 90 GLY A C 1
ATOM 663 O O . GLY A 1 90 ? -5.568 0.863 -12.168 1.00 94.56 90 GLY A O 1
ATOM 664 N N . VAL A 1 91 ? -6.496 -1.182 -12.320 1.00 95.44 91 VAL A N 1
ATOM 665 C CA . VAL A 1 91 ? -7.760 -0.748 -12.920 1.00 95.44 91 VAL A CA 1
ATOM 666 C C . VAL A 1 91 ? -8.821 -0.626 -11.828 1.00 95.44 91 VAL A C 1
ATOM 668 O O . VAL A 1 91 ? -9.314 -1.624 -11.308 1.00 95.44 91 VAL A O 1
ATOM 671 N N . PHE A 1 92 ? -9.192 0.616 -11.506 1.00 94.62 92 PHE A N 1
ATOM 672 C CA . PHE A 1 92 ? -10.230 0.925 -10.515 1.00 94.62 92 PHE A CA 1
ATOM 673 C C . PHE A 1 92 ? -11.642 0.520 -10.972 1.00 94.62 92 PHE A C 1
ATOM 675 O O . PHE A 1 92 ? -12.505 0.262 -10.141 1.00 94.62 92 PHE A O 1
ATOM 682 N N . GLY A 1 93 ? -11.899 0.437 -12.282 1.00 93.69 93 GLY A N 1
ATOM 683 C CA . GLY A 1 93 ? -13.205 0.039 -12.814 1.00 93.69 93 GLY A CA 1
ATOM 684 C C . GLY A 1 93 ? -14.338 0.932 -12.295 1.00 93.69 93 GLY A C 1
ATOM 685 O O . GLY A 1 93 ? -14.336 2.134 -12.541 1.00 93.69 93 GLY A O 1
ATOM 686 N N . LYS A 1 94 ? -15.293 0.334 -11.569 1.00 94.31 94 LYS A N 1
ATOM 687 C CA . LYS A 1 94 ? -16.446 1.026 -10.959 1.00 94.31 94 LYS A CA 1
ATOM 688 C C . LYS A 1 94 ? -16.115 1.829 -9.691 1.00 94.31 94 LYS A C 1
ATOM 690 O O . LYS A 1 94 ? -16.961 2.583 -9.221 1.00 94.31 94 LYS A O 1
ATOM 695 N N . TYR A 1 95 ? -14.942 1.624 -9.096 1.00 94.94 95 TYR A N 1
ATOM 696 C CA . TYR A 1 95 ? -14.582 2.213 -7.808 1.00 94.94 95 TYR A CA 1
ATOM 697 C C . TYR A 1 95 ? -14.016 3.630 -7.983 1.00 94.94 95 TYR A C 1
ATOM 699 O O . TYR A 1 95 ? -13.280 3.911 -8.933 1.00 94.94 95 TYR A O 1
ATOM 707 N N . LYS A 1 96 ? -14.349 4.538 -7.054 1.00 93.25 96 LYS A N 1
ATOM 708 C CA . LYS A 1 96 ? -13.833 5.916 -7.051 1.00 93.25 96 LYS A CA 1
ATOM 709 C C . LYS A 1 96 ? -12.307 5.883 -6.946 1.00 93.25 96 LYS A C 1
ATOM 711 O O . LYS A 1 96 ? -11.757 5.241 -6.059 1.00 93.25 96 LYS A O 1
ATOM 716 N N . LYS A 1 97 ? -11.622 6.613 -7.825 1.00 94.88 97 LYS A N 1
ATOM 717 C CA . LYS A 1 97 ? -10.166 6.766 -7.767 1.00 94.88 97 LYS A CA 1
ATOM 718 C C . LYS A 1 97 ? -9.788 7.724 -6.617 1.00 94.88 97 LYS A C 1
ATOM 720 O O . LYS A 1 97 ? -10.183 8.890 -6.689 1.00 94.88 97 LYS A O 1
ATOM 725 N N . PRO A 1 98 ? -9.050 7.287 -5.580 1.00 95.44 98 PRO A N 1
ATOM 726 C CA . PRO A 1 98 ? -8.672 8.139 -4.454 1.00 95.44 98 PRO A CA 1
ATOM 727 C C . PRO A 1 98 ? -7.525 9.087 -4.826 1.00 95.44 98 PRO A C 1
ATOM 729 O O . PRO A 1 98 ? -6.779 8.850 -5.783 1.00 95.44 98 PRO A O 1
ATOM 732 N N . LYS A 1 99 ? -7.363 10.166 -4.050 1.00 95.75 99 LYS A N 1
ATOM 733 C CA . LYS A 1 99 ? -6.328 11.187 -4.284 1.00 95.75 99 LYS A CA 1
ATOM 734 C C . LYS A 1 99 ? -4.928 10.669 -3.950 1.00 95.75 99 LYS A C 1
ATOM 736 O O . LYS A 1 99 ? -3.986 10.937 -4.696 1.00 95.75 99 LYS A O 1
ATOM 741 N N . PHE A 1 100 ? -4.791 9.917 -2.860 1.00 96.19 100 PHE A N 1
ATOM 742 C CA . PHE A 1 100 ? -3.541 9.271 -2.456 1.00 96.19 100 PHE A CA 1
ATOM 743 C C . PHE A 1 100 ? -3.792 7.842 -1.977 1.00 96.19 100 PHE A C 1
ATOM 745 O O . PHE A 1 100 ? -4.849 7.544 -1.429 1.00 96.19 100 PHE A O 1
ATOM 752 N N . ILE A 1 101 ? -2.793 6.986 -2.171 1.00 97.94 101 ILE A N 1
ATOM 753 C CA . ILE A 1 101 ? -2.741 5.608 -1.680 1.00 97.94 101 ILE A CA 1
ATOM 754 C C . ILE A 1 101 ? -1.398 5.454 -0.950 1.00 97.94 101 ILE A C 1
ATOM 756 O O . ILE A 1 101 ? -0.402 5.081 -1.579 1.00 97.94 101 ILE A O 1
ATOM 760 N N . PRO A 1 102 ? -1.311 5.876 0.326 1.00 96.00 102 PRO A N 1
ATOM 761 C CA . PRO A 1 102 ? -0.041 5.988 1.042 1.00 96.00 102 PRO A CA 1
ATOM 762 C C . PRO A 1 102 ? 0.563 4.647 1.470 1.00 96.00 102 PRO A C 1
ATOM 764 O O . PRO A 1 102 ? 1.772 4.597 1.656 1.00 96.00 102 PRO A O 1
ATOM 767 N N . CYS A 1 103 ? -0.228 3.579 1.613 1.00 96.88 103 CYS A N 1
ATOM 768 C CA . CYS A 1 103 ? 0.251 2.296 2.129 1.00 96.88 103 CYS A CA 1
ATOM 769 C C . CYS A 1 103 ? -0.424 1.088 1.474 1.00 96.88 103 CYS A C 1
ATOM 771 O O . CYS A 1 103 ? -1.538 1.170 0.943 1.00 96.88 103 CYS A O 1
ATOM 773 N N . PHE A 1 104 ? 0.258 -0.056 1.534 1.00 98.25 104 PHE A N 1
ATOM 774 C CA . PHE A 1 104 ? -0.277 -1.342 1.106 1.00 98.25 104 PHE A CA 1
ATOM 775 C C . PHE A 1 104 ? 0.449 -2.517 1.772 1.00 98.25 104 PHE A C 1
ATOM 777 O O . PHE A 1 104 ? 1.570 -2.363 2.255 1.00 98.25 104 PHE A O 1
ATOM 784 N N . VAL A 1 105 ? -0.173 -3.698 1.760 1.00 97.19 105 VAL A N 1
ATOM 785 C CA . VAL A 1 105 ? 0.429 -4.973 2.187 1.00 97.19 105 VAL A CA 1
ATOM 786 C C . VAL A 1 105 ? 0.107 -6.085 1.191 1.00 97.19 105 VAL A C 1
ATOM 788 O O . VAL A 1 105 ? -1.007 -6.158 0.674 1.00 97.19 105 VAL A O 1
ATOM 791 N N . PHE A 1 106 ? 1.074 -6.968 0.935 1.00 95.75 106 PHE A N 1
ATOM 792 C CA . PHE A 1 106 ? 0.834 -8.219 0.210 1.00 95.75 106 PHE A CA 1
ATOM 793 C C . PHE A 1 106 ? 0.147 -9.226 1.129 1.00 95.75 106 PHE A C 1
ATOM 795 O O . PHE A 1 106 ? 0.589 -9.413 2.263 1.00 95.75 106 PHE A O 1
ATOM 802 N N . LEU A 1 107 ? -0.885 -9.901 0.631 1.00 94.25 107 LEU A N 1
ATOM 803 C CA . LEU A 1 107 ? -1.550 -10.991 1.332 1.00 94.25 107 LEU A CA 1
ATOM 804 C C . LEU A 1 107 ? -0.872 -12.348 1.057 1.00 94.25 107 LEU A C 1
ATOM 806 O O . LEU A 1 107 ? -0.178 -12.509 0.044 1.00 94.25 107 LEU A O 1
ATOM 810 N N . PRO A 1 108 ? -1.068 -13.355 1.934 1.00 89.75 108 PRO A N 1
ATOM 811 C CA . PRO A 1 108 ? -0.462 -14.678 1.782 1.00 89.75 108 PRO A CA 1
ATOM 812 C C . PRO A 1 108 ? -0.901 -15.467 0.545 1.00 89.75 108 PRO A C 1
ATOM 814 O O . PRO A 1 108 ? -0.280 -16.490 0.267 1.00 89.75 108 PRO A O 1
ATOM 817 N N . ASP A 1 109 ? -1.935 -15.032 -0.179 1.00 89.69 109 ASP A N 1
ATOM 818 C CA . ASP A 1 109 ? -2.480 -15.613 -1.418 1.00 89.69 109 ASP A CA 1
ATOM 819 C C . ASP A 1 109 ? -1.935 -14.954 -2.704 1.00 89.69 109 ASP A C 1
ATOM 821 O O . ASP A 1 109 ? -2.001 -15.559 -3.778 1.00 89.69 109 ASP A O 1
ATOM 825 N N . GLY A 1 110 ? -1.291 -13.787 -2.591 1.00 88.44 110 GLY A N 1
ATOM 826 C CA . GLY A 1 110 ? -0.762 -12.997 -3.706 1.00 88.44 110 GLY A CA 1
ATOM 827 C C . GLY A 1 110 ? -1.612 -11.781 -4.093 1.00 88.44 110 GLY A C 1
ATOM 828 O O . GLY A 1 110 ? -1.150 -10.991 -4.923 1.00 88.44 110 GLY A O 1
ATOM 829 N N . ASP A 1 111 ? -2.787 -11.605 -3.485 1.00 93.81 111 ASP A N 1
ATOM 830 C CA . ASP A 1 111 ? -3.562 -10.367 -3.566 1.00 93.81 111 ASP A CA 1
ATOM 831 C C . ASP A 1 111 ? -2.915 -9.273 -2.697 1.00 93.81 111 ASP A C 1
ATOM 833 O O . ASP A 1 111 ? -1.942 -9.499 -1.966 1.00 93.81 111 ASP A O 1
ATOM 837 N N . ILE A 1 112 ? -3.405 -8.039 -2.818 1.00 96.56 112 ILE A N 1
ATOM 838 C CA . ILE A 1 112 ? -2.813 -6.874 -2.149 1.00 96.56 112 ILE A CA 1
ATOM 839 C C . ILE A 1 112 ? -3.910 -6.009 -1.548 1.00 96.56 112 ILE A C 1
ATOM 841 O O . ILE A 1 112 ? -4.876 -5.677 -2.233 1.00 96.56 112 ILE A O 1
ATOM 845 N N . LEU A 1 113 ? -3.738 -5.592 -0.296 1.00 98.44 113 LEU A N 1
ATOM 846 C CA . LEU A 1 113 ? -4.583 -4.575 0.325 1.00 98.44 113 LEU A CA 1
ATOM 847 C C . LEU A 1 113 ? -3.906 -3.215 0.230 1.00 98.44 113 LEU A C 1
ATOM 849 O O . LEU A 1 113 ? -2.747 -3.091 0.618 1.00 98.44 113 LEU A O 1
ATOM 853 N N . THR A 1 114 ? -4.625 -2.192 -0.221 1.00 98.69 114 THR A N 1
ATOM 854 C CA . THR A 1 114 ? -4.162 -0.795 -0.190 1.00 98.69 114 THR A CA 1
ATOM 855 C C . THR A 1 114 ? -5.048 0.046 0.714 1.00 98.69 114 THR A C 1
ATOM 857 O O . THR A 1 114 ? -6.270 -0.045 0.588 1.00 98.69 114 THR A O 1
ATOM 860 N N . GLY A 1 115 ? -4.451 0.901 1.544 1.00 98.50 115 GLY A N 1
ATOM 861 C CA . GLY A 1 115 ? -5.159 1.952 2.271 1.00 98.50 115 GLY A CA 1
ATOM 862 C C . GLY A 1 115 ? -5.156 3.249 1.463 1.00 98.50 115 GLY A C 1
ATOM 863 O O . GLY A 1 115 ? -4.143 3.575 0.839 1.00 98.50 115 GLY A O 1
ATOM 864 N N . ASP A 1 116 ? -6.275 3.976 1.433 1.00 98.44 116 ASP A N 1
ATOM 865 C CA . ASP A 1 116 ? -6.420 5.201 0.634 1.00 98.44 116 ASP A CA 1
ATOM 866 C C . ASP A 1 116 ? -6.744 6.471 1.446 1.00 98.44 116 ASP A C 1
ATOM 868 O O . ASP A 1 116 ? -7.029 6.427 2.645 1.00 98.44 116 ASP A O 1
ATOM 872 N N . SER A 1 117 ? -6.678 7.629 0.774 1.00 97.75 117 SER A N 1
ATOM 873 C CA . SER A 1 117 ? -6.934 8.959 1.351 1.00 97.75 117 SER A CA 1
ATOM 874 C C . SER A 1 117 ? -8.374 9.200 1.807 1.00 97.75 117 SER A C 1
ATOM 876 O O . SER A 1 117 ? -8.624 10.152 2.547 1.00 97.75 117 SER A O 1
ATOM 878 N N . GLU A 1 118 ? -9.308 8.376 1.341 1.00 97.62 118 GLU A N 1
ATOM 879 C CA . GLU A 1 118 ? -10.742 8.456 1.618 1.00 97.62 118 GLU A CA 1
ATOM 880 C C . GLU A 1 118 ? -11.157 7.461 2.719 1.00 97.62 118 GLU A C 1
ATOM 882 O O . GLU A 1 118 ? -12.340 7.375 3.036 1.00 97.62 118 GLU A O 1
ATOM 887 N N . GLY A 1 119 ? -10.204 6.717 3.295 1.00 97.94 119 GLY A N 1
ATOM 888 C CA . GLY A 1 119 ? -10.442 5.777 4.388 1.00 97.94 119 GLY A CA 1
ATOM 889 C C . GLY A 1 119 ? -10.872 4.379 3.963 1.00 97.94 119 GLY A C 1
ATOM 890 O O . GLY A 1 119 ? -11.411 3.640 4.787 1.00 97.94 119 GLY A O 1
ATOM 891 N N . ASN A 1 120 ? -10.653 3.990 2.704 1.00 98.44 120 ASN A N 1
ATOM 892 C CA . ASN A 1 120 ? -10.981 2.647 2.229 1.00 98.44 120 ASN A CA 1
ATOM 893 C C . ASN A 1 120 ? -9.773 1.710 2.253 1.00 98.44 120 ASN A C 1
ATOM 895 O O . ASN A 1 120 ? -8.648 2.108 1.944 1.00 98.44 120 ASN A O 1
ATOM 899 N N . ILE A 1 121 ? -10.053 0.437 2.526 1.00 98.62 121 ILE A N 1
ATOM 900 C CA . ILE A 1 121 ? -9.179 -0.686 2.194 1.00 98.62 121 ILE A CA 1
ATOM 901 C C . ILE A 1 121 ? -9.697 -1.287 0.885 1.00 98.62 121 ILE A C 1
ATOM 903 O O . ILE A 1 121 ? -10.867 -1.665 0.792 1.00 98.62 121 ILE A O 1
ATOM 907 N N . LEU A 1 122 ? -8.835 -1.373 -0.129 1.00 98.31 122 LEU A N 1
ATOM 908 C CA . LEU A 1 122 ? -9.143 -1.979 -1.430 1.00 98.31 122 LEU A CA 1
ATOM 909 C C . LEU A 1 122 ? -8.324 -3.259 -1.610 1.00 98.31 122 LEU A C 1
ATOM 911 O O . LEU A 1 122 ? -7.101 -3.219 -1.466 1.00 98.31 122 LEU A O 1
ATOM 915 N N . THR A 1 123 ? -8.981 -4.362 -1.970 1.00 97.81 123 THR A N 1
ATOM 916 C CA . THR A 1 123 ? -8.326 -5.635 -2.308 1.00 97.81 123 THR A CA 1
ATOM 917 C C . THR A 1 123 ? -8.100 -5.717 -3.811 1.00 97.81 123 THR A C 1
ATOM 919 O O . THR A 1 123 ? -9.055 -5.635 -4.586 1.00 97.81 123 THR A O 1
ATOM 922 N N . TRP A 1 124 ? -6.850 -5.904 -4.224 1.00 97.00 124 TRP A N 1
ATOM 923 C CA . TRP A 1 124 ? -6.421 -5.997 -5.617 1.00 97.00 124 TRP A CA 1
ATOM 924 C C . TRP A 1 124 ? -6.008 -7.424 -5.962 1.00 97.00 124 TRP A C 1
ATOM 926 O O . TRP A 1 124 ? -5.012 -7.913 -5.428 1.00 97.00 124 TRP A O 1
ATOM 936 N N . GLY A 1 125 ? -6.724 -8.035 -6.907 1.00 93.81 125 GLY A N 1
ATOM 937 C CA . GLY A 1 125 ? -6.444 -9.387 -7.390 1.00 93.81 125 GLY A CA 1
ATOM 938 C C . GLY A 1 125 ? -5.956 -9.434 -8.838 1.00 93.81 125 GLY A C 1
ATOM 939 O O . GLY A 1 125 ? -6.199 -8.516 -9.633 1.00 93.81 125 GLY A O 1
ATOM 940 N N . ARG A 1 126 ? -5.260 -10.523 -9.194 1.00 89.38 126 ARG A N 1
ATOM 941 C CA . ARG A 1 126 ? -4.846 -10.821 -10.580 1.00 89.38 126 ARG A CA 1
ATOM 942 C C . ARG A 1 126 ? -6.025 -11.386 -11.372 1.00 89.38 126 ARG A C 1
ATOM 944 O O . ARG A 1 126 ? -6.465 -12.503 -11.130 1.00 89.38 126 ARG A O 1
ATOM 951 N N . SER A 1 127 ? -6.467 -10.656 -12.390 1.00 81.69 127 SER A N 1
ATOM 952 C CA . SER A 1 127 ? -7.363 -11.168 -13.426 1.00 81.69 127 SER A CA 1
ATOM 953 C C . SER A 1 127 ? -6.552 -11.613 -14.645 1.00 81.69 127 SER A C 1
ATOM 955 O O . SER A 1 127 ? -5.787 -10.831 -15.218 1.00 81.69 127 SER A O 1
ATOM 957 N N . VAL A 1 128 ? -6.722 -12.868 -15.062 1.00 69.50 128 VAL A N 1
ATOM 958 C CA . VAL A 1 128 ? -6.222 -13.364 -16.350 1.00 69.50 128 VAL A CA 1
ATOM 959 C C . VAL A 1 128 ? -7.324 -13.164 -17.386 1.00 6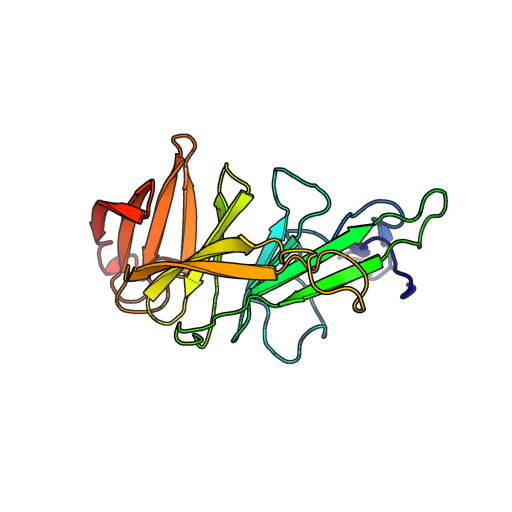9.50 128 VAL A C 1
ATOM 961 O O . VAL A 1 128 ? -8.428 -13.676 -17.229 1.00 69.50 128 VAL A O 1
ATOM 964 N N . SER A 1 129 ? -7.037 -12.410 -18.448 1.00 60.94 129 SER A N 1
ATOM 965 C CA . SER A 1 129 ? -7.970 -12.244 -19.564 1.00 60.94 129 SER A CA 1
ATOM 966 C C . SER A 1 129 ? -8.154 -13.568 -20.309 1.00 60.94 129 SER A C 1
ATOM 968 O O . SER A 1 129 ? -7.157 -14.146 -20.750 1.00 60.94 129 SER A O 1
ATOM 970 N N . ASP A 1 130 ? -9.401 -13.989 -20.522 1.00 48.66 130 ASP A N 1
ATOM 971 C CA . ASP A 1 130 ? -9.742 -15.164 -21.333 1.00 48.66 130 ASP A CA 1
ATOM 972 C C . ASP A 1 130 ? -9.096 -15.048 -22.731 1.00 48.66 130 ASP A C 1
ATOM 974 O O . ASP A 1 130 ? -9.334 -14.090 -23.470 1.00 48.66 130 ASP A O 1
ATOM 978 N N . SER A 1 131 ? -8.273 -16.026 -23.119 1.00 49.00 131 SER A N 1
ATOM 979 C CA . SER A 1 131 ? -7.445 -16.003 -24.343 1.00 49.00 131 SER A CA 1
ATOM 980 C C . SER A 1 131 ? -8.229 -16.183 -25.657 1.00 49.00 131 SER A C 1
ATOM 982 O O . SER A 1 131 ? -7.643 -16.395 -26.717 1.00 49.00 131 SER A O 1
ATOM 984 N N . LYS A 1 132 ? -9.562 -16.087 -25.612 1.00 47.69 132 LYS A N 1
ATOM 985 C CA . LYS A 1 132 ? -10.490 -16.459 -26.695 1.00 47.69 132 LYS A CA 1
ATOM 986 C C . LYS A 1 132 ? -10.647 -15.423 -27.815 1.00 47.69 132 LYS A C 1
ATOM 988 O O . LYS A 1 132 ? -11.440 -15.646 -28.723 1.00 47.69 132 LYS A O 1
ATOM 993 N N . THR A 1 133 ? -9.910 -14.310 -27.789 1.00 44.94 133 THR A N 1
ATOM 994 C CA . THR A 1 133 ? -9.858 -13.352 -28.911 1.00 44.94 133 THR A CA 1
ATOM 995 C C . THR A 1 133 ? -8.547 -13.505 -29.696 1.00 44.94 133 THR A C 1
ATOM 997 O O . THR A 1 133 ? -7.538 -12.894 -29.332 1.00 44.94 133 THR A O 1
ATOM 1000 N N . PRO A 1 134 ? -8.515 -14.310 -30.778 1.00 39.41 134 PRO A N 1
ATOM 1001 C CA . PRO A 1 134 ? -7.320 -14.441 -31.607 1.00 39.41 134 PRO A CA 1
ATOM 1002 C C . PRO A 1 134 ? -7.026 -13.111 -32.317 1.00 39.41 134 PRO A C 1
ATOM 1004 O O . PRO A 1 134 ? -7.854 -12.609 -33.072 1.00 39.41 134 PRO A O 1
ATOM 1007 N N . GLY A 1 135 ? -5.847 -12.530 -32.070 1.00 48.31 135 GLY A N 1
ATOM 1008 C CA . GLY A 1 135 ? -5.386 -11.313 -32.760 1.00 48.31 135 GLY A CA 1
ATOM 1009 C C . GLY A 1 135 ? -4.633 -10.289 -31.903 1.00 48.31 135 GLY A C 1
ATOM 1010 O O . GLY A 1 135 ? -3.998 -9.393 -32.454 1.00 48.31 135 GLY A O 1
ATOM 1011 N N . ARG A 1 136 ? -4.642 -10.405 -30.567 1.00 47.59 136 ARG A N 1
ATOM 1012 C CA . ARG A 1 136 ? -3.768 -9.614 -29.677 1.00 47.59 136 ARG A CA 1
ATOM 1013 C C . ARG A 1 136 ? -2.903 -10.551 -28.840 1.00 47.59 136 ARG A C 1
ATOM 1015 O O . ARG A 1 136 ? -3.421 -11.415 -28.146 1.00 47.59 136 ARG A O 1
ATOM 1022 N N . GLY A 1 137 ? -1.583 -10.405 -28.963 1.00 42.81 137 GLY A N 1
ATOM 1023 C CA . GLY A 1 137 ? -0.619 -11.360 -28.418 1.00 42.81 137 GLY A CA 1
ATOM 1024 C C . GLY A 1 137 ? -0.600 -11.427 -26.888 1.00 42.81 137 GLY A C 1
ATOM 1025 O O . GLY A 1 137 ? -0.555 -10.393 -26.224 1.00 42.81 137 GLY A O 1
ATOM 1026 N N . GLY A 1 138 ? -0.550 -12.658 -26.367 1.00 47.50 138 GLY A N 1
ATOM 1027 C CA . GLY A 1 138 ? -0.342 -12.978 -24.952 1.00 47.50 138 GLY A CA 1
ATOM 1028 C C . GLY A 1 138 ? -1.558 -12.748 -24.047 1.00 47.50 138 GLY A C 1
ATOM 1029 O O . GLY A 1 138 ? -2.306 -11.785 -24.201 1.00 47.50 138 GLY A O 1
ATOM 1030 N N . ALA A 1 139 ? -1.735 -13.617 -23.046 1.00 54.75 139 ALA A N 1
ATOM 1031 C CA . ALA A 1 139 ? -2.716 -13.390 -21.987 1.00 54.75 139 ALA A CA 1
ATOM 1032 C C . ALA A 1 139 ? -2.340 -12.117 -21.207 1.00 54.75 139 ALA A C 1
ATOM 1034 O O . ALA A 1 139 ? -1.294 -12.049 -20.553 1.00 54.75 139 ALA A O 1
ATOM 1035 N N . LYS A 1 140 ? -3.177 -11.080 -21.286 1.00 65.81 140 LYS A N 1
ATOM 1036 C CA . LYS A 1 140 ? -2.870 -9.762 -20.726 1.00 65.81 140 LYS A CA 1
ATOM 1037 C C . LYS A 1 140 ? -3.387 -9.666 -19.295 1.00 65.81 140 LYS A C 1
ATOM 1039 O O . LYS A 1 140 ? -4.401 -9.023 -19.028 1.00 65.81 140 LYS A O 1
ATOM 1044 N N . GLU A 1 141 ? -2.671 -10.308 -18.371 1.00 76.81 141 GLU A N 1
ATOM 1045 C CA . GLU A 1 141 ? -3.012 -10.240 -16.944 1.00 76.81 141 GLU A CA 1
ATOM 1046 C C . GLU A 1 141 ? -3.149 -8.778 -16.497 1.00 76.81 141 GLU A C 1
ATOM 1048 O O . GLU A 1 141 ? -2.280 -7.950 -16.794 1.00 76.81 141 GLU A O 1
ATOM 1053 N N . THR A 1 142 ? -4.227 -8.482 -15.783 1.00 87.44 142 THR A N 1
ATOM 1054 C CA . THR A 1 142 ? -4.615 -7.145 -15.329 1.00 87.44 142 THR A CA 1
ATOM 1055 C C . THR A 1 142 ? -4.918 -7.207 -13.836 1.00 87.44 142 THR A C 1
ATOM 1057 O O . THR A 1 142 ? -5.407 -8.221 -13.349 1.00 87.44 142 THR A O 1
ATOM 1060 N N . TYR A 1 143 ? -4.626 -6.135 -13.103 1.00 93.62 143 TYR A N 1
ATOM 1061 C CA . TYR A 1 143 ? -4.923 -6.049 -11.674 1.00 93.62 143 TYR A CA 1
ATOM 1062 C C . TYR A 1 143 ? -6.161 -5.181 -11.462 1.00 93.62 143 TYR A C 1
ATOM 1064 O O . TYR A 1 143 ? -6.197 -4.027 -11.901 1.00 93.62 143 TYR A O 1
ATOM 1072 N N . THR A 1 144 ? -7.171 -5.744 -10.808 1.00 95.94 144 THR A N 1
ATOM 1073 C CA . THR A 1 144 ? -8.490 -5.129 -10.597 1.00 95.94 144 THR A CA 1
ATOM 1074 C C . THR A 1 144 ? -8.883 -5.204 -9.132 1.00 95.94 144 THR A C 1
ATOM 1076 O O . THR A 1 144 ? -8.513 -6.152 -8.440 1.00 95.94 144 THR A O 1
ATOM 1079 N N . ILE A 1 145 ? -9.673 -4.235 -8.674 1.00 96.38 145 ILE A N 1
ATOM 1080 C CA . ILE A 1 145 ? -10.263 -4.280 -7.334 1.00 96.38 145 ILE A CA 1
ATOM 1081 C C . ILE A 1 145 ? -11.326 -5.386 -7.297 1.00 96.38 145 ILE A C 1
ATOM 1083 O O . ILE A 1 145 ? -12.261 -5.368 -8.101 1.00 96.38 145 ILE A O 1
ATOM 1087 N N . VAL A 1 146 ? -11.178 -6.328 -6.365 1.00 95.44 146 VAL A N 1
ATOM 1088 C CA . VAL A 1 146 ? -12.111 -7.447 -6.138 1.00 95.44 146 VAL A CA 1
ATOM 1089 C C . VAL A 1 146 ? -13.005 -7.228 -4.914 1.00 95.44 146 VAL A C 1
ATOM 1091 O O . VAL A 1 146 ? -14.132 -7.715 -4.890 1.00 95.44 146 VAL A O 1
ATOM 1094 N N . ALA A 1 147 ? -12.549 -6.439 -3.935 1.00 95.44 147 ALA A N 1
ATOM 1095 C CA . ALA A 1 147 ? -13.319 -6.053 -2.754 1.00 95.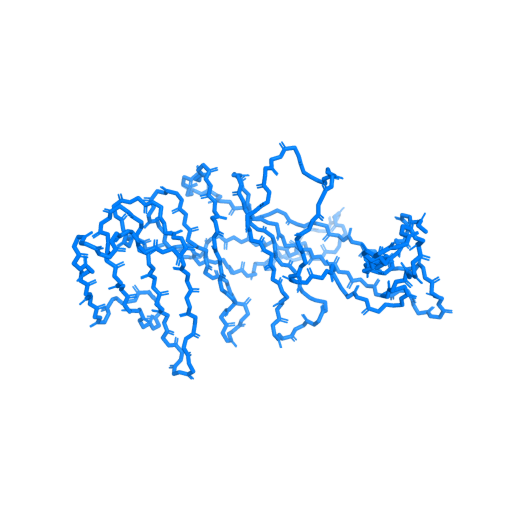44 147 ALA A CA 1
ATOM 1096 C C . ALA A 1 147 ? -12.929 -4.648 -2.258 1.00 95.44 147 ALA A C 1
ATOM 1098 O O . ALA A 1 147 ? -11.832 -4.162 -2.533 1.00 95.44 147 ALA A O 1
ATOM 1099 N N . GLN A 1 148 ? -13.834 -4.009 -1.516 1.00 96.31 148 GLN A N 1
ATOM 1100 C CA . GLN A 1 148 ? -13.605 -2.748 -0.809 1.00 96.31 148 GLN A CA 1
ATOM 1101 C C . GLN A 1 148 ? -14.296 -2.807 0.556 1.00 96.31 148 GLN A C 1
ATOM 1103 O O . GLN A 1 148 ? -15.459 -3.203 0.627 1.00 96.31 148 GLN A O 1
ATOM 1108 N N . ALA A 1 149 ? -13.616 -2.328 1.596 1.00 97.62 149 ALA A N 1
ATOM 1109 C CA . ALA A 1 149 ? -14.210 -1.971 2.882 1.00 97.62 149 ALA A CA 1
ATOM 1110 C C . ALA A 1 149 ? -13.937 -0.488 3.180 1.00 97.62 149 ALA A C 1
ATOM 1112 O O . ALA A 1 149 ? -12.869 0.025 2.842 1.00 97.62 149 ALA A O 1
ATOM 1113 N N . HIS A 1 150 ? -14.888 0.202 3.809 1.00 97.69 150 HIS A N 1
ATOM 1114 C CA . HIS A 1 150 ? -14.654 1.531 4.375 1.00 97.69 150 HIS A CA 1
ATOM 1115 C C . HIS A 1 150 ? -14.258 1.360 5.845 1.00 97.69 150 HIS A C 1
ATOM 1117 O O . HIS A 1 150 ? -15.002 0.749 6.608 1.00 97.69 150 HIS A O 1
ATOM 1123 N N . ALA A 1 151 ? -13.066 1.829 6.208 1.00 97.50 151 ALA A N 1
ATOM 1124 C CA . ALA A 1 151 ? -12.406 1.512 7.473 1.00 97.50 151 ALA A CA 1
ATOM 1125 C C . ALA A 1 151 ? -12.291 2.721 8.414 1.00 97.50 151 ALA A C 1
ATOM 1127 O O . ALA A 1 151 ? -12.446 2.570 9.623 1.00 97.50 151 ALA A O 1
ATOM 1128 N N . HIS A 1 152 ? -12.024 3.913 7.871 1.00 98.06 152 HIS A N 1
ATOM 1129 C CA . HIS A 1 152 ? -11.632 5.089 8.654 1.00 98.06 152 HIS A CA 1
ATOM 1130 C C . HIS A 1 152 ? -12.232 6.394 8.122 1.00 98.06 152 HIS A C 1
ATOM 1132 O O . HIS A 1 152 ? -12.492 6.522 6.929 1.00 98.06 152 HIS A O 1
ATOM 1138 N N . GLU A 1 153 ? -12.365 7.418 8.971 1.00 95.69 153 GLU A N 1
ATOM 1139 C CA . GLU A 1 153 ? -12.877 8.746 8.567 1.00 95.69 153 GLU A CA 1
ATOM 1140 C C . GLU A 1 153 ? -11.833 9.620 7.832 1.00 95.69 153 GLU A C 1
ATOM 1142 O O . GLU A 1 153 ? -11.643 10.811 8.107 1.00 95.69 153 GLU A O 1
ATOM 1147 N N . GLY A 1 154 ? -11.116 9.037 6.875 1.00 94.69 154 GLY A N 1
ATOM 1148 C CA . GLY A 1 154 ? -10.044 9.677 6.115 1.00 94.69 154 GLY A CA 1
ATOM 1149 C C . GLY A 1 154 ? -8.813 8.787 6.004 1.00 94.69 154 GLY A C 1
ATOM 1150 O O . GLY A 1 154 ? -8.874 7.594 6.275 1.00 94.69 154 GLY A O 1
ATOM 1151 N N . SER A 1 155 ? -7.692 9.379 5.584 1.00 97.12 155 SER A N 1
ATOM 1152 C CA . SER A 1 155 ? -6.513 8.631 5.135 1.00 97.12 155 SER A CA 1
ATOM 1153 C C . SER A 1 155 ? -6.061 7.527 6.096 1.00 97.12 155 SER A C 1
ATOM 1155 O O . SER A 1 155 ? -5.717 7.798 7.250 1.00 97.12 155 SER A O 1
ATOM 1157 N N . ILE A 1 156 ? -5.988 6.304 5.571 1.00 98.50 156 ILE A N 1
ATOM 1158 C CA . ILE A 1 156 ? -5.301 5.180 6.215 1.00 98.50 156 ILE A CA 1
ATOM 1159 C C . ILE A 1 156 ? -3.812 5.356 5.934 1.00 98.50 156 ILE A C 1
ATOM 1161 O O . ILE A 1 156 ? -3.436 5.393 4.766 1.00 98.50 156 ILE A O 1
ATOM 1165 N N . PHE A 1 157 ? -2.968 5.499 6.954 1.00 95.38 157 PHE A N 1
ATOM 1166 C CA . PHE A 1 157 ? -1.522 5.695 6.752 1.00 95.38 157 PHE A CA 1
ATOM 1167 C C . PHE A 1 157 ? -0.715 4.408 6.914 1.00 95.38 157 PHE A C 1
ATOM 1169 O O . PHE A 1 157 ? 0.252 4.211 6.185 1.00 95.38 157 PHE A O 1
ATOM 1176 N N . ALA A 1 158 ? -1.181 3.487 7.759 1.00 94.88 158 ALA A N 1
ATOM 1177 C CA . ALA A 1 158 ? -0.530 2.208 8.008 1.00 94.88 158 ALA A CA 1
ATOM 1178 C C . ALA A 1 158 ? -1.472 1.026 7.734 1.00 94.88 158 ALA A C 1
ATOM 1180 O O . ALA A 1 158 ? -2.641 1.036 8.128 1.00 94.88 158 ALA A O 1
ATOM 1181 N N . LEU A 1 159 ? -0.926 -0.014 7.101 1.00 98.12 159 LEU A N 1
ATOM 1182 C CA . LEU A 1 159 ? -1.490 -1.361 7.047 1.00 98.12 159 LEU A CA 1
ATOM 1183 C C . LEU A 1 159 ? -0.414 -2.350 7.504 1.00 98.12 159 LEU A C 1
ATOM 1185 O O . LEU A 1 159 ? 0.749 -2.208 7.131 1.00 98.12 159 LEU A O 1
ATOM 1189 N N . CYS A 1 160 ? -0.789 -3.360 8.288 1.00 96.19 160 CYS A N 1
ATOM 1190 C CA . CYS A 1 160 ? 0.142 -4.379 8.776 1.00 96.19 160 CYS A CA 1
ATOM 1191 C C . CYS A 1 160 ? -0.500 -5.769 8.741 1.00 96.19 160 CYS A C 1
ATOM 1193 O O . CYS A 1 160 ? -1.474 -6.020 9.448 1.00 96.19 160 CYS A O 1
ATOM 1195 N N . LEU A 1 161 ? 0.053 -6.679 7.934 1.00 95.94 161 LEU A N 1
ATOM 1196 C CA . LEU A 1 161 ? -0.320 -8.094 7.953 1.00 95.94 161 LEU A CA 1
ATOM 1197 C C . LEU A 1 161 ? 0.351 -8.789 9.148 1.00 95.94 161 LEU A C 1
ATOM 1199 O O . LEU A 1 161 ? 1.576 -8.771 9.286 1.00 95.94 161 LEU A O 1
ATOM 1203 N N . ARG A 1 162 ? -0.450 -9.431 9.998 1.00 95.38 162 ARG A N 1
ATOM 1204 C CA . ARG A 1 162 ? -0.000 -10.208 11.158 1.00 95.38 162 ARG A CA 1
ATOM 1205 C C . ARG A 1 162 ? 0.246 -11.669 10.764 1.00 95.38 162 ARG A C 1
ATOM 1207 O O . ARG A 1 162 ? -0.285 -12.174 9.778 1.00 95.38 162 ARG A O 1
ATOM 1214 N N . ARG A 1 163 ? 1.052 -12.379 11.565 1.00 91.19 163 ARG A N 1
ATOM 1215 C CA . ARG A 1 163 ? 1.420 -13.793 11.317 1.00 91.19 163 ARG A CA 1
ATOM 1216 C C . ARG A 1 163 ? 0.234 -14.766 11.346 1.00 91.19 163 ARG A C 1
ATOM 1218 O O . ARG A 1 163 ? 0.347 -15.849 10.790 1.00 91.19 163 ARG A O 1
ATOM 1225 N N . ASP A 1 164 ? -0.871 -14.389 11.984 1.00 91.38 164 ASP A N 1
ATOM 1226 C CA . ASP A 1 164 ? -2.121 -15.158 12.024 1.00 91.38 164 ASP A CA 1
ATOM 1227 C C . ASP A 1 164 ? -3.041 -14.894 10.814 1.00 91.38 164 ASP A C 1
ATOM 1229 O O . ASP A 1 164 ? -4.167 -15.381 10.776 1.00 91.38 164 ASP A O 1
ATOM 1233 N N . GLY A 1 165 ? -2.577 -14.122 9.824 1.00 91.06 165 GLY A N 1
ATOM 1234 C CA . GLY A 1 165 ? -3.336 -13.777 8.621 1.00 91.06 165 GLY A CA 1
ATOM 1235 C C . GLY A 1 16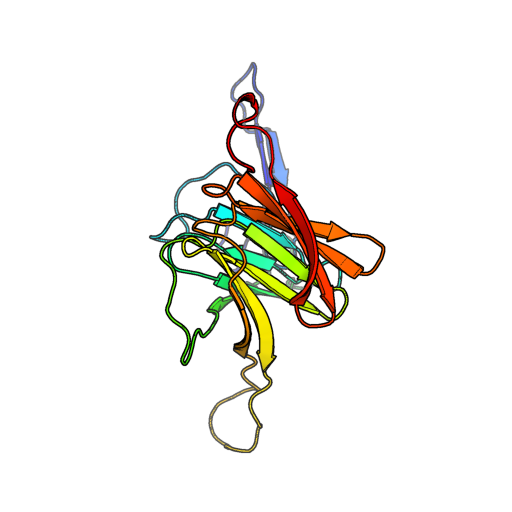5 ? -4.317 -12.616 8.798 1.00 91.06 165 GLY A C 1
ATOM 1236 O O . GLY A 1 165 ? -4.922 -12.193 7.815 1.00 91.06 165 GLY A O 1
ATOM 1237 N N . THR A 1 166 ? -4.465 -12.070 10.009 1.00 97.00 166 THR A N 1
ATOM 1238 C CA . THR A 1 166 ? -5.258 -10.851 10.230 1.00 97.00 166 THR A CA 1
ATOM 1239 C C . THR A 1 166 ? -4.477 -9.600 9.831 1.00 97.00 166 THR A C 1
ATOM 1241 O O . THR A 1 166 ? -3.246 -9.602 9.781 1.00 97.00 166 THR A O 1
ATOM 1244 N N . VAL A 1 167 ? -5.183 -8.510 9.547 1.00 98.31 167 VAL A N 1
ATOM 1245 C CA . VAL A 1 167 ? -4.585 -7.238 9.116 1.00 98.31 167 VAL A CA 1
ATOM 1246 C C . VAL A 1 167 ? -4.953 -6.141 10.106 1.00 98.31 167 VAL A C 1
ATOM 1248 O O . VAL A 1 167 ? -6.089 -6.086 10.557 1.00 98.31 167 VAL A O 1
ATOM 1251 N N . LEU A 1 168 ? -4.015 -5.259 10.442 1.00 98.31 168 LEU A N 1
ATOM 1252 C CA . LEU A 1 168 ? -4.290 -4.009 11.153 1.00 98.31 168 LEU A CA 1
ATOM 1253 C C . LEU A 1 168 ? -4.340 -2.847 10.161 1.00 98.31 168 LEU A C 1
ATOM 1255 O O . LEU A 1 168 ? -3.493 -2.783 9.268 1.00 98.31 168 LEU A O 1
ATOM 1259 N N . SER A 1 169 ? -5.270 -1.914 10.355 1.00 98.50 169 SER A N 1
ATOM 1260 C CA . SER A 1 169 ? -5.282 -0.601 9.702 1.00 98.50 169 SER A CA 1
ATOM 1261 C C . SER A 1 169 ? -5.209 0.528 10.724 1.00 98.50 169 SER A C 1
ATOM 1263 O O . SER A 1 169 ? -5.778 0.421 11.810 1.00 98.50 169 SER A O 1
ATOM 1265 N N . GLY A 1 170 ? -4.495 1.598 10.370 1.00 97.50 170 GLY A N 1
ATOM 1266 C CA . GLY A 1 170 ? -4.349 2.806 11.179 1.00 97.50 170 GLY A CA 1
ATOM 1267 C C . GLY A 1 170 ? -4.931 4.035 10.489 1.00 97.50 170 GLY A C 1
ATOM 1268 O O . GLY A 1 170 ? -4.414 4.465 9.451 1.00 97.50 170 GLY A O 1
ATOM 1269 N N . GLY A 1 171 ? -5.981 4.606 11.076 1.00 90.56 171 GLY A N 1
ATOM 1270 C CA . GLY A 1 171 ? -6.655 5.801 10.581 1.00 90.56 171 GLY A CA 1
ATOM 1271 C C . GLY A 1 171 ? -6.044 7.091 11.121 1.00 90.56 171 GLY A C 1
ATOM 1272 O O . GLY A 1 171 ? -5.859 7.271 12.326 1.00 90.56 171 GLY A O 1
ATOM 1273 N N . GLY A 1 172 ? -5.732 8.020 10.215 1.00 88.19 172 GLY A N 1
ATOM 1274 C CA . GLY A 1 172 ? -5.074 9.270 10.586 1.00 88.19 172 GLY A CA 1
ATOM 1275 C C . GLY A 1 172 ? -5.993 10.296 11.254 1.00 88.19 172 GLY A C 1
ATOM 1276 O O . GLY A 1 172 ? -5.556 10.995 12.163 1.00 88.19 172 GLY A O 1
ATOM 1277 N N . ARG A 1 173 ? -7.252 10.426 10.806 1.00 93.75 173 ARG A N 1
ATOM 1278 C CA . ARG A 1 173 ? -8.192 11.426 11.357 1.00 93.75 173 ARG A CA 1
ATOM 1279 C C . ARG A 1 173 ? -8.945 10.913 12.579 1.00 93.75 173 ARG A C 1
ATOM 1281 O O . ARG A 1 173 ? -9.048 11.639 13.558 1.00 93.75 173 ARG A O 1
ATOM 1288 N N . ASP A 1 174 ? -9.473 9.696 12.503 1.00 95.44 174 ASP A N 1
ATOM 1289 C CA . ASP A 1 174 ? -10.283 9.094 13.569 1.00 95.44 174 ASP A CA 1
ATOM 1290 C C . ASP A 1 174 ? -9.441 8.477 14.695 1.00 95.44 174 ASP A C 1
ATOM 1292 O O . ASP A 1 174 ? -9.992 8.060 15.705 1.00 95.44 174 ASP A O 1
ATOM 1296 N N . ARG A 1 175 ? -8.109 8.423 14.534 1.00 94.75 175 ARG A N 1
ATOM 1297 C CA . ARG A 1 175 ? -7.157 7.848 15.500 1.00 94.75 175 ARG A CA 1
ATOM 1298 C C . ARG A 1 175 ? -7.421 6.371 15.814 1.00 94.75 175 ARG A C 1
ATOM 1300 O O . ARG A 1 175 ? -6.931 5.870 16.826 1.00 94.75 175 ARG A O 1
ATOM 1307 N N . ARG A 1 176 ? -8.187 5.657 14.983 1.00 96.19 176 ARG A N 1
ATOM 1308 C CA . ARG A 1 176 ? -8.546 4.258 15.249 1.00 96.19 176 ARG A CA 1
ATOM 1309 C C . ARG A 1 176 ? -7.510 3.288 14.694 1.00 96.19 176 ARG A C 1
ATOM 1311 O O . ARG A 1 176 ? -6.970 3.472 13.602 1.00 96.19 176 ARG A O 1
ATOM 1318 N N . LEU A 1 177 ? -7.295 2.213 15.442 1.00 97.50 177 LEU A N 1
ATOM 1319 C CA . LEU A 1 177 ? -6.737 0.954 14.970 1.00 97.50 177 LEU A CA 1
ATOM 1320 C C . LEU A 1 177 ? -7.887 -0.036 14.783 1.00 97.50 177 LEU A C 1
ATOM 1322 O O . LEU A 1 177 ? -8.675 -0.234 15.708 1.00 97.50 177 LEU A O 1
ATOM 1326 N N . VAL A 1 178 ? -7.965 -0.681 13.620 1.00 98.38 178 VAL A N 1
ATOM 1327 C CA . VAL A 1 178 ? -8.944 -1.751 13.360 1.00 98.38 178 VAL A CA 1
ATOM 1328 C C . VAL A 1 178 ? -8.219 -3.026 12.950 1.00 98.38 178 VAL A C 1
ATOM 1330 O O . VAL A 1 178 ? -7.321 -2.992 12.107 1.00 98.38 178 VAL A O 1
ATOM 1333 N N . GLN A 1 179 ? -8.607 -4.150 13.551 1.00 98.50 179 GLN A N 1
ATOM 1334 C CA . GLN A 1 179 ? -8.155 -5.485 13.180 1.00 98.50 179 GLN A CA 1
ATOM 1335 C C . GLN A 1 179 ? -9.190 -6.170 12.286 1.00 98.50 179 GLN A C 1
ATOM 1337 O O . GLN A 1 179 ? -10.363 -6.277 12.639 1.00 98.50 179 GLN A O 1
ATOM 1342 N N . TRP A 1 180 ? -8.724 -6.699 11.160 1.00 98.25 180 TRP A N 1
ATOM 1343 C CA . TRP A 1 180 ? -9.519 -7.316 10.106 1.00 98.25 180 TRP A CA 1
ATOM 1344 C C . TRP A 1 180 ? -9.185 -8.801 9.973 1.00 98.25 180 TRP A C 1
ATOM 1346 O O . TRP A 1 180 ? -8.014 -9.185 9.908 1.00 98.25 180 TRP A O 1
ATOM 1356 N N . GLY A 1 181 ? -10.218 -9.634 9.905 1.00 96.31 181 GLY A N 1
ATOM 1357 C CA . GLY A 1 181 ? -10.129 -11.035 9.516 1.00 96.31 181 GLY A CA 1
ATOM 1358 C C . GLY A 1 181 ? -10.198 -11.231 7.994 1.00 96.31 181 GLY A C 1
ATOM 1359 O O . GLY A 1 181 ? -10.262 -10.258 7.232 1.00 96.31 181 GLY A O 1
ATOM 1360 N N . PRO A 1 182 ? -10.219 -12.495 7.533 1.00 90.62 182 PRO A N 1
ATOM 1361 C CA . PRO A 1 182 ? -10.418 -12.834 6.127 1.00 90.62 182 PRO A CA 1
ATOM 1362 C C . PRO A 1 182 ? -11.654 -12.145 5.533 1.00 90.62 182 PRO A C 1
ATOM 1364 O O . PRO A 1 182 ? -12.682 -12.014 6.193 1.00 90.62 182 PRO A O 1
ATOM 1367 N N . GLY A 1 183 ? -11.550 -11.686 4.283 1.00 89.56 183 GLY A N 1
ATOM 1368 C CA . GLY A 1 183 ? -12.636 -10.964 3.608 1.00 89.56 183 GLY A CA 1
ATOM 1369 C C . GLY A 1 183 ? -12.891 -9.536 4.115 1.00 89.56 183 GLY A C 1
ATOM 1370 O O . GLY A 1 183 ? -13.911 -8.962 3.752 1.00 89.56 183 GLY A O 1
ATOM 1371 N N . LEU A 1 184 ? -11.982 -8.959 4.916 1.00 94.44 184 LEU A N 1
ATOM 1372 C CA . LEU A 1 184 ? -12.133 -7.638 5.551 1.00 94.44 184 LEU A CA 1
ATOM 1373 C C . LEU A 1 184 ? -13.336 -7.557 6.511 1.00 94.44 184 LEU A C 1
ATOM 1375 O O . LEU A 1 184 ? -14.014 -6.536 6.600 1.00 94.44 184 LEU A O 1
ATOM 1379 N N . VAL A 1 185 ? -13.577 -8.626 7.273 1.00 95.81 185 VAL A N 1
ATOM 1380 C CA . VAL A 1 185 ? -14.495 -8.596 8.423 1.00 95.81 185 VAL A CA 1
ATOM 1381 C C . VAL A 1 185 ? -13.788 -7.931 9.606 1.00 95.81 185 VAL A C 1
ATOM 1383 O O . VAL A 1 185 ? -12.733 -8.406 10.023 1.00 95.81 185 VAL A O 1
ATOM 1386 N N . ALA A 1 186 ? -14.345 -6.850 10.155 1.00 97.00 186 ALA A N 1
ATOM 1387 C CA . ALA A 1 186 ? -13.808 -6.216 11.360 1.00 97.00 186 ALA A CA 1
ATOM 1388 C C . ALA A 1 186 ? -13.952 -7.153 12.576 1.00 97.00 186 ALA A C 1
ATOM 1390 O O . ALA A 1 186 ? -15.019 -7.720 12.808 1.00 97.00 186 ALA A O 1
ATOM 1391 N N . LEU A 1 187 ? -12.868 -7.326 13.335 1.00 97.88 187 LEU A N 1
ATOM 1392 C CA . LEU A 1 187 ? -12.793 -8.197 14.516 1.00 97.88 187 LEU A CA 1
ATOM 1393 C C . LEU A 1 187 ? -12.701 -7.398 15.818 1.00 97.88 187 LEU A C 1
ATOM 1395 O O . LEU A 1 187 ? -13.305 -7.773 16.819 1.00 97.88 187 LEU A O 1
ATOM 1399 N N . GLN A 1 188 ? -11.919 -6.318 15.809 1.00 97.06 188 GLN A N 1
ATOM 1400 C CA . GLN A 1 188 ? -11.681 -5.466 16.969 1.00 97.06 188 GLN A CA 1
ATOM 1401 C C . GLN A 1 188 ? -11.342 -4.048 16.510 1.00 97.06 188 GLN A C 1
ATOM 1403 O O . GLN A 1 188 ? -10.621 -3.873 15.528 1.00 97.06 188 GLN A O 1
ATOM 1408 N N . GLU A 1 189 ? -11.802 -3.052 17.262 1.00 96.88 189 GLU A N 1
ATOM 1409 C CA . GLU A 1 189 ? -11.394 -1.654 17.116 1.00 96.88 189 GLU A CA 1
ATOM 1410 C C . GLU A 1 189 ? -10.808 -1.127 18.432 1.00 96.88 189 GLU A C 1
ATOM 1412 O O . GLU A 1 189 ? -11.159 -1.598 19.518 1.00 96.88 189 GLU A O 1
ATOM 1417 N N . ALA A 1 190 ? -9.920 -0.141 18.336 1.00 96.38 190 ALA A N 1
ATOM 1418 C CA . ALA A 1 190 ? -9.432 0.651 19.459 1.00 96.38 190 ALA A CA 1
ATOM 1419 C C . ALA A 1 190 ? -9.172 2.090 18.998 1.00 96.38 190 ALA A C 1
ATOM 1421 O O . ALA A 1 190 ? -8.585 2.298 17.937 1.00 96.38 190 ALA A O 1
ATOM 1422 N N . GLU A 1 191 ? -9.567 3.083 19.792 1.00 96.81 191 GLU A N 1
ATOM 1423 C CA . GLU A 1 191 ? -9.222 4.486 19.546 1.00 96.81 191 GLU A CA 1
ATOM 1424 C C . GLU A 1 191 ? -7.975 4.876 20.349 1.00 96.81 191 GLU A C 1
ATOM 1426 O O . GLU A 1 191 ? -7.864 4.572 21.540 1.00 96.81 191 GLU A O 1
ATOM 1431 N N . ILE A 1 192 ? -7.026 5.548 19.699 1.00 94.06 192 ILE A N 1
ATOM 1432 C CA . ILE A 1 192 ? -5.817 6.060 20.339 1.00 94.06 192 ILE A CA 1
ATOM 1433 C C . ILE A 1 192 ? -6.123 7.396 21.046 1.00 94.06 192 ILE A C 1
ATOM 1435 O O . ILE A 1 192 ? -6.648 8.313 20.406 1.00 94.06 192 ILE A O 1
ATOM 1439 N N . PRO A 1 193 ? -5.772 7.555 22.342 1.00 94.88 193 PRO A N 1
ATOM 1440 C CA . PRO A 1 193 ? -5.966 8.806 23.070 1.00 94.88 193 PRO A CA 1
ATOM 1441 C C . PRO A 1 193 ? -5.314 10.014 22.389 1.00 94.88 193 PRO A C 1
ATOM 1443 O O . PRO A 1 193 ? -4.180 9.944 21.919 1.00 94.88 193 PRO A O 1
ATOM 1446 N N . GLU A 1 194 ? -6.007 11.153 22.421 1.00 92.25 194 GLU A N 1
ATOM 1447 C CA . GLU A 1 194 ? -5.663 12.361 21.655 1.00 92.25 194 GLU A CA 1
ATOM 1448 C C . GLU A 1 194 ? -4.210 12.834 21.799 1.00 92.25 194 GLU A C 1
ATOM 1450 O O . GLU A 1 194 ? -3.607 13.276 20.824 1.00 92.25 194 GLU A O 1
ATOM 1455 N N . HIS A 1 195 ? -3.625 12.696 22.991 1.00 94.62 195 HIS A N 1
ATOM 1456 C CA . HIS A 1 195 ? -2.264 13.150 23.283 1.00 94.62 195 HIS A CA 1
ATOM 1457 C C . HIS A 1 195 ? -1.159 12.351 22.566 1.00 94.62 195 HIS A C 1
ATOM 1459 O O . HIS A 1 195 ? -0.031 12.833 22.487 1.00 94.62 195 HIS A O 1
ATOM 1465 N N . PHE A 1 196 ? -1.461 11.167 22.018 1.00 91.38 196 PHE A N 1
ATOM 1466 C CA . PHE A 1 196 ? -0.552 10.437 21.122 1.00 91.38 196 PHE A CA 1
ATOM 1467 C C . PHE A 1 196 ? -0.693 10.866 19.649 1.00 91.38 196 PHE A C 1
ATOM 1469 O O . PHE A 1 196 ? 0.187 10.584 18.838 1.00 91.38 196 PHE A O 1
ATOM 1476 N N . GLY A 1 197 ? -1.774 11.569 19.297 1.00 88.50 197 GLY A N 1
ATOM 1477 C CA . GLY A 1 197 ? -2.040 12.057 17.948 1.00 88.50 197 GLY A CA 1
ATOM 1478 C C . GLY A 1 197 ? -2.597 11.004 16.981 1.00 88.50 197 GLY A C 1
ATOM 1479 O O . GLY A 1 197 ? -3.334 10.096 17.354 1.00 88.50 197 GLY A O 1
ATOM 1480 N N . ALA A 1 198 ? -2.291 11.194 15.697 1.00 86.88 198 ALA A N 1
ATOM 1481 C CA . ALA A 1 198 ? -2.782 10.378 14.588 1.00 86.88 198 ALA A CA 1
ATOM 1482 C C . ALA A 1 198 ? -1.960 9.095 14.394 1.00 86.88 198 ALA A C 1
ATOM 1484 O O . ALA A 1 198 ? -0.731 9.140 14.474 1.00 86.88 198 ALA A O 1
ATOM 1485 N N . VAL A 1 199 ? -2.613 7.992 14.010 1.00 88.31 199 VAL A N 1
ATOM 1486 C CA . VAL A 1 199 ? -1.907 6.778 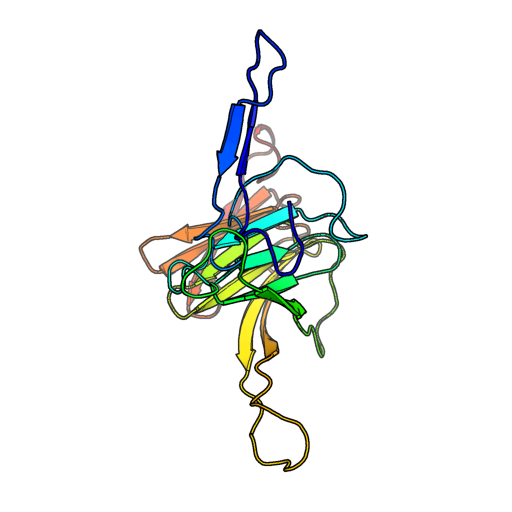13.567 1.00 88.31 199 VAL A CA 1
ATOM 1487 C C . VAL A 1 199 ? -1.228 7.045 12.216 1.00 88.31 199 VAL A C 1
ATOM 1489 O O . VAL A 1 199 ? -1.836 7.645 11.322 1.00 88.31 199 VAL A O 1
ATOM 1492 N N . ARG A 1 200 ? 0.038 6.634 12.078 1.00 80.88 200 ARG A N 1
ATOM 1493 C CA . ARG A 1 200 ? 0.891 6.845 10.898 1.00 80.88 200 ARG A CA 1
ATOM 1494 C C . ARG A 1 200 ? 1.714 5.608 10.571 1.00 80.88 200 ARG A C 1
ATOM 1496 O O . ARG A 1 200 ? 2.078 4.898 11.531 1.00 80.88 200 ARG A O 1
#

Secondary structure (DSSP, 8-state):
--TTT-SS--EEE-TTT--EEEE--TTT-SSS-SS----S-S-SS-EEEEEE-TT-SS-EEEEEBTEEEEEEEE--TT-TT--EEEEEE-B-TTSPPPSB--EEEE-TTS-EEEE-TTSEEEEEEEEPPPS-STTS-S---EEEEEEEEE-SSS-EEEEEE-TTS-EEEEETTT-EEEEE-GGG-EEEEEEPPGGG----

pLDDT: mean 77.89, std 21.22, range [36.19, 98.69]

Sequence (200 aa):
KDGKPLQPVVHIWDSETLLKLQEIGLGAFERGVGALAFSAASTNDSVLAVGFSPRDSSCIVTSGKSHVHFWNWSGGTGAPGNGLLARKQGVFGKYKKPKFIPCFVFLPDGDILTGDSEGNILTWGRSVSDSKTPGRGGAKETYTIVAQAHAHEGSIFALCLRRDGTVLSGGGRDRRLVQWGPGLVALQEAEIPEHFGAVR

Foldseek 3Di:
DDALFQQAWDWDADDPPGDGDDTHRQQHQFAHPQDDDDDDDDDPFDWQGKGADPVDSQWMWTWWAQFIKIWGKDGDPDGRTHMHIDIATEDADPHDRAGTFNDKDAAPVRWIWTWGFQQKTWIKDWDFPDPPDPDDDDGDIHIYTPDMDRHENGTFNDWDQDPVRWIWTFYQPQQKIFIADPPRDTDDMDHDDPVVHGDD

Organism: Mus musculus (NCBI:txid10090)